Protein AF-F0IHS0-F1 (afdb_monomer_lite)

Secondary structure (DSSP, 8-state):
--------------HHHHHHHHHHHHHHHHHHHHHHHHHHHHHHHHTTS---HHHHHHHHHHHHHHH-----GGGGPPPHHHHHHHHHHHHHHHHHTHHHHHHTT--HHHHHHHHHHHHHH-SSTTHHHHHHHHHHHHHHHHHHHTTSS-HHHHHHHHHHHHHSTTS-TTHHHHHHHHHHHHHHHHHHHHHHHHHHHHHHHTTT-------------

pLDDT: mean 86.33, std 16.06, range [31.08, 98.06]

Radius of gyration: 21.54 Å; chains: 1; bounding box: 51×58×62 Å

Foldseek 3Di:
DDDPPPDQPQDPDDPVLVVVLLLLVVLLLLLLLLVLLLLLVVLVVLLVDDQDLVVLQVVQVVCCVPPVDPDHSVVSRDDNVVSVVSNVVSVVVLVVCCVVCVVSVHHSVLSVLLSVCCNPVVLQVLCVQCSVLLSQLSVLVSCCSRRVDPPVVSVVSNVVSCPDPSQDVCNVVSSVSSSVSSVVSSVVSVVVVVVVVCCVVQVPPDDDDDDDDPDDD

Structure (mmCIF, N/CA/C/O backbone):
data_AF-F0IHS0-F1
#
_entry.id   AF-F0IHS0-F1
#
loop_
_atom_site.group_PDB
_atom_site.id
_atom_site.type_symbol
_atom_site.label_atom_id
_atom_site.label_alt_id
_atom_site.label_comp_id
_atom_site.label_asym_id
_atom_site.label_entity_id
_atom_site.label_seq_id
_atom_site.pdbx_PDB_ins_code
_atom_site.Cartn_x
_atom_site.Cartn_y
_atom_site.Cartn_z
_atom_site.occupancy
_atom_site.B_iso_or_equiv
_atom_site.auth_seq_id
_atom_site.auth_comp_id
_atom_site.auth_asym_id
_atom_site.auth_atom_id
_atom_site.pdbx_PDB_model_num
ATOM 1 N N . MET A 1 1 ? -30.248 -11.563 -14.607 1.00 36.50 1 MET A N 1
ATOM 2 C CA . MET A 1 1 ? -29.329 -12.030 -13.550 1.00 36.50 1 MET A CA 1
ATOM 3 C C . MET A 1 1 ? -29.362 -11.007 -12.434 1.00 36.50 1 MET A C 1
ATOM 5 O O . MET A 1 1 ? -28.905 -9.891 -12.626 1.00 36.50 1 MET A O 1
ATOM 9 N N . THR A 1 2 ? -30.023 -11.339 -11.332 1.00 31.08 2 THR A N 1
ATOM 10 C CA . THR A 1 2 ? -30.111 -10.504 -10.132 1.00 31.08 2 THR A CA 1
ATOM 11 C C . THR A 1 2 ? -28.750 -10.493 -9.447 1.00 31.08 2 THR A C 1
ATOM 13 O O . THR A 1 2 ? -28.279 -11.525 -8.980 1.00 31.08 2 THR A O 1
ATOM 16 N N . THR A 1 3 ? -28.085 -9.341 -9.436 1.00 35.88 3 THR A N 1
ATOM 17 C CA . THR A 1 3 ? -26.920 -9.106 -8.584 1.00 35.88 3 THR A CA 1
ATOM 18 C C . THR A 1 3 ? -27.404 -9.084 -7.142 1.00 35.88 3 THR A C 1
ATOM 20 O O . THR A 1 3 ? -27.960 -8.077 -6.698 1.00 35.88 3 THR A O 1
ATOM 23 N N . ASP A 1 4 ? -27.225 -10.196 -6.432 1.00 33.97 4 ASP A N 1
ATOM 24 C CA . ASP A 1 4 ? -27.339 -10.226 -4.979 1.00 33.97 4 ASP A CA 1
ATOM 25 C C . ASP A 1 4 ? -26.337 -9.221 -4.415 1.00 33.97 4 ASP A C 1
ATOM 27 O O . ASP A 1 4 ? -25.127 -9.452 -4.350 1.00 33.97 4 ASP A O 1
ATOM 31 N N . VAL A 1 5 ? -26.849 -8.051 -4.040 1.00 41.12 5 VAL A N 1
ATOM 32 C CA . VAL A 1 5 ? -26.125 -7.103 -3.209 1.00 41.12 5 VAL A CA 1
ATOM 33 C C . VAL A 1 5 ? -25.893 -7.832 -1.891 1.00 41.12 5 VAL A C 1
ATOM 35 O O . VAL A 1 5 ? -26.815 -7.995 -1.095 1.00 41.12 5 VAL A O 1
ATOM 38 N N . LEU A 1 6 ? -24.670 -8.327 -1.683 1.00 38.47 6 LEU A N 1
ATOM 39 C CA . LEU A 1 6 ? -24.203 -8.882 -0.414 1.00 38.47 6 LEU A CA 1
ATOM 40 C C . LEU A 1 6 ? -24.286 -7.783 0.651 1.00 38.47 6 LEU A C 1
ATOM 42 O O . LEU A 1 6 ? -23.319 -7.079 0.934 1.00 38.47 6 LEU A O 1
ATOM 46 N N . THR A 1 7 ? -25.473 -7.602 1.224 1.00 39.97 7 THR A N 1
ATOM 47 C CA . THR A 1 7 ? -25.689 -6.709 2.356 1.00 39.97 7 THR A CA 1
ATOM 48 C C . THR A 1 7 ? -24.885 -7.261 3.532 1.00 39.97 7 THR A C 1
ATOM 50 O O . THR A 1 7 ? -25.156 -8.385 3.971 1.00 39.97 7 THR A O 1
ATOM 53 N N . PRO A 1 8 ? -23.884 -6.527 4.051 1.00 46.16 8 PRO A N 1
ATOM 54 C CA . PRO A 1 8 ? -23.057 -7.022 5.138 1.00 46.16 8 PRO A CA 1
ATOM 55 C C . PRO A 1 8 ? -23.941 -7.324 6.352 1.00 46.16 8 PRO A C 1
ATOM 57 O O . PRO A 1 8 ? -24.619 -6.441 6.882 1.00 46.16 8 PRO A O 1
ATOM 60 N N . LYS A 1 9 ? -23.931 -8.581 6.816 1.00 48.91 9 LYS A N 1
ATOM 61 C CA . LYS A 1 9 ? -24.558 -8.980 8.085 1.00 48.91 9 LYS A CA 1
ATOM 62 C C . LYS A 1 9 ? -23.712 -8.426 9.227 1.00 48.91 9 LYS A C 1
ATOM 64 O O . LYS A 1 9 ? -22.903 -9.136 9.827 1.00 48.91 9 LYS A O 1
ATOM 69 N N . ILE A 1 10 ? -23.882 -7.142 9.528 1.00 51.81 10 ILE A N 1
ATOM 70 C CA . ILE A 1 10 ? -23.273 -6.515 10.698 1.00 51.81 10 ILE A CA 1
ATOM 71 C C . ILE A 1 10 ? -23.953 -7.131 11.929 1.00 51.81 10 ILE A C 1
ATOM 73 O O . ILE A 1 10 ? -24.969 -6.636 12.408 1.00 51.81 10 ILE A O 1
ATOM 77 N N . LYS A 1 11 ? -23.407 -8.246 12.443 1.00 56.03 11 LYS A N 1
ATOM 78 C CA . LYS A 1 11 ? -23.705 -8.729 13.803 1.00 56.03 11 LYS A CA 1
ATOM 79 C C . LYS A 1 11 ? -23.610 -7.534 14.751 1.00 56.03 11 LYS A C 1
ATOM 81 O O . LYS A 1 11 ? -22.730 -6.699 14.555 1.00 56.03 11 LYS A O 1
ATOM 86 N N . SER A 1 12 ? -24.468 -7.450 15.768 1.00 60.66 12 SER A N 1
ATOM 87 C CA . SER A 1 12 ? -24.442 -6.366 16.760 1.00 60.66 12 SER A CA 1
ATOM 88 C C . SER A 1 12 ? -23.049 -6.258 17.394 1.00 60.66 12 SER A C 1
ATOM 90 O O . SER A 1 12 ? -22.701 -7.001 18.315 1.00 60.66 12 SER A O 1
ATOM 92 N N . LYS A 1 13 ? -22.206 -5.376 16.855 1.00 68.06 13 LYS A N 1
ATOM 93 C CA . LYS A 1 13 ? -20.837 -5.202 17.326 1.00 68.06 13 LYS A CA 1
ATOM 94 C C . LYS A 1 13 ? -20.862 -4.330 18.564 1.00 68.06 13 LYS A C 1
ATOM 96 O O . LYS A 1 13 ? -21.468 -3.261 18.570 1.00 68.06 13 LYS A O 1
ATOM 101 N N . ASN A 1 14 ? -20.138 -4.742 19.596 1.00 79.75 14 ASN A N 1
ATOM 102 C CA . ASN A 1 14 ? -19.910 -3.857 20.730 1.00 79.75 14 ASN A CA 1
ATOM 103 C C . ASN A 1 14 ? -18.958 -2.704 20.340 1.00 79.75 14 ASN A C 1
ATOM 105 O O . ASN A 1 14 ? -18.222 -2.768 19.351 1.00 79.75 14 ASN A O 1
ATOM 109 N N . ASN A 1 15 ? -18.933 -1.641 21.147 1.00 80.50 15 ASN A N 1
ATOM 110 C CA . ASN A 1 15 ? -18.129 -0.443 20.873 1.00 80.50 15 ASN A CA 1
ATOM 111 C C . ASN A 1 15 ? -16.623 -0.761 20.699 1.00 80.50 15 ASN A C 1
ATOM 113 O O . ASN A 1 15 ? -15.938 -0.174 19.862 1.00 80.50 15 ASN A O 1
ATOM 117 N N . LYS A 1 16 ? -16.095 -1.751 21.435 1.00 82.69 16 LYS A N 1
ATOM 118 C CA . LYS A 1 16 ? -14.692 -2.188 21.321 1.00 82.69 16 LYS A CA 1
ATOM 119 C C . LYS A 1 16 ? -14.396 -2.815 19.953 1.00 82.69 16 LYS A C 1
ATOM 121 O O . LYS A 1 16 ? -13.362 -2.516 19.358 1.00 82.69 16 LYS A O 1
ATOM 126 N N . GLN A 1 17 ? -15.298 -3.653 19.447 1.00 81.00 17 GLN A N 1
ATOM 127 C CA . GLN A 1 17 ? -15.196 -4.267 18.122 1.00 81.00 17 GLN A CA 1
ATOM 128 C C . GLN A 1 17 ? -15.298 -3.218 17.014 1.00 81.00 17 GLN A C 1
ATOM 130 O O . GLN A 1 17 ? -14.486 -3.241 16.095 1.00 81.00 17 GLN A O 1
ATOM 135 N N . LEU A 1 18 ? -16.214 -2.254 17.135 1.00 83.38 18 LEU A N 1
ATOM 136 C CA . LEU A 1 18 ? -16.330 -1.149 16.178 1.00 83.38 18 LEU A CA 1
ATOM 137 C C . LEU A 1 18 ? -15.040 -0.327 16.101 1.00 83.38 18 LEU A C 1
ATOM 139 O O . LEU A 1 18 ? -14.500 -0.135 15.014 1.00 83.38 18 LEU A O 1
ATOM 143 N N . LYS A 1 19 ? -14.485 0.088 17.249 1.00 86.19 19 LYS A N 1
ATOM 144 C CA . LYS A 1 19 ? -13.204 0.817 17.302 1.00 86.19 19 LYS A CA 1
ATOM 145 C C . LYS A 1 19 ? -12.069 0.040 16.637 1.00 86.19 19 LYS A C 1
ATOM 147 O O . LYS A 1 19 ? -11.273 0.623 15.903 1.00 86.19 19 LYS A O 1
ATOM 152 N N . ARG A 1 20 ? -11.999 -1.273 16.874 1.00 86.62 20 ARG A N 1
ATOM 153 C CA . ARG A 1 20 ? -11.012 -2.150 16.236 1.00 86.62 20 ARG A CA 1
ATOM 154 C C . ARG A 1 20 ? -11.197 -2.195 14.717 1.00 86.62 20 ARG A C 1
ATOM 156 O O . ARG A 1 20 ? -10.213 -2.004 14.007 1.00 86.62 20 ARG A O 1
ATOM 163 N N . SER A 1 21 ? -12.419 -2.403 14.228 1.00 87.94 21 SER A N 1
ATOM 164 C CA . SER A 1 21 ? -12.690 -2.462 12.788 1.00 87.94 21 SER A CA 1
ATOM 165 C C . SER A 1 21 ? -12.376 -1.131 12.097 1.00 87.94 21 SER A C 1
ATOM 167 O O . SER A 1 21 ? -11.741 -1.136 11.049 1.00 87.94 21 SER A O 1
ATOM 169 N N . PHE A 1 22 ? -12.707 0.012 12.710 1.00 89.31 22 PHE A N 1
ATOM 170 C CA . PHE A 1 22 ? -12.332 1.327 12.173 1.00 89.31 22 PHE A CA 1
ATOM 171 C C . PHE A 1 22 ? -10.817 1.529 12.106 1.00 89.31 22 PHE A C 1
ATOM 173 O O . PHE A 1 22 ? -10.310 2.060 11.118 1.00 89.31 22 PHE A O 1
ATOM 180 N N . ARG A 1 23 ? -10.078 1.088 13.132 1.00 91.75 23 ARG A N 1
ATOM 181 C CA . ARG A 1 23 ? -8.611 1.140 13.124 1.00 91.75 23 ARG A CA 1
ATOM 182 C C . ARG A 1 23 ? -8.029 0.288 11.994 1.00 91.75 23 ARG A C 1
ATOM 184 O O . ARG A 1 23 ? -7.177 0.772 11.257 1.00 91.75 23 ARG A O 1
ATOM 191 N N . ILE A 1 24 ? -8.518 -0.943 11.831 1.00 92.62 24 ILE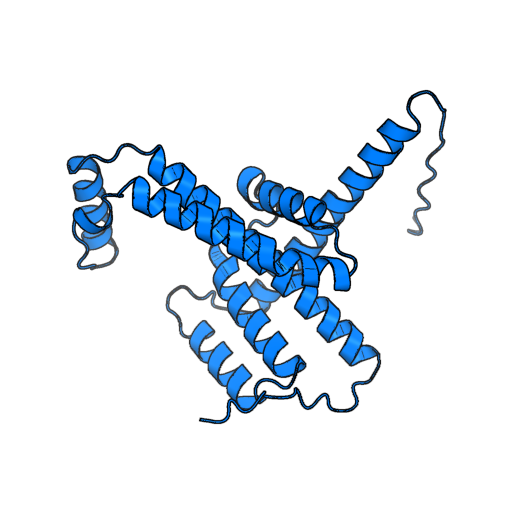 A N 1
ATOM 192 C CA . ILE A 1 24 ? -8.094 -1.854 10.756 1.00 92.62 24 ILE A CA 1
ATOM 193 C C . ILE A 1 24 ? -8.396 -1.252 9.383 1.00 92.62 24 ILE A C 1
ATOM 195 O O . ILE A 1 24 ? -7.509 -1.213 8.539 1.00 92.62 24 ILE A O 1
ATOM 199 N N . MET A 1 25 ? -9.605 -0.727 9.179 1.00 93.12 25 MET A N 1
ATOM 200 C CA . MET A 1 25 ? -10.008 -0.091 7.923 1.00 93.12 25 MET A CA 1
ATOM 201 C C . MET A 1 25 ? -9.123 1.114 7.591 1.00 93.12 25 MET A C 1
ATOM 203 O O . MET A 1 25 ? -8.661 1.262 6.463 1.00 93.12 25 MET A O 1
ATOM 207 N N . ARG A 1 26 ? -8.823 1.957 8.584 1.00 94.25 26 ARG A N 1
ATOM 208 C CA . ARG A 1 26 ? -7.905 3.086 8.416 1.00 94.25 26 ARG A CA 1
ATOM 209 C C . ARG A 1 26 ? -6.497 2.627 8.039 1.00 94.25 26 ARG A C 1
ATOM 211 O O . ARG A 1 26 ? -5.916 3.192 7.118 1.00 94.25 26 ARG A O 1
ATOM 218 N N . ALA A 1 27 ? -5.954 1.622 8.724 1.00 95.00 27 ALA A N 1
ATOM 219 C CA . ALA A 1 27 ? -4.635 1.077 8.409 1.00 95.00 27 ALA A CA 1
ATOM 220 C C . ALA A 1 27 ? -4.599 0.471 6.997 1.00 95.00 27 ALA A C 1
ATOM 222 O O . ALA A 1 27 ? -3.680 0.765 6.236 1.00 95.00 27 ALA A O 1
ATOM 223 N N . TYR A 1 28 ? -5.625 -0.302 6.630 1.00 96.12 28 TYR A N 1
ATOM 224 C CA . TYR A 1 28 ? -5.789 -0.861 5.289 1.00 96.12 28 TYR A CA 1
ATOM 225 C C . TYR A 1 28 ? -5.760 0.231 4.220 1.00 96.12 28 TYR A C 1
ATOM 227 O O . TYR A 1 28 ? -4.960 0.148 3.294 1.00 96.12 28 TYR A O 1
ATOM 235 N N . LEU A 1 29 ? -6.573 1.281 4.373 1.00 96.44 29 LEU A N 1
ATOM 236 C CA . LEU A 1 29 ? -6.643 2.373 3.401 1.00 96.44 29 LEU A CA 1
ATOM 237 C C . LEU A 1 29 ? -5.314 3.117 3.270 1.00 96.44 29 LEU A C 1
ATOM 239 O O . LEU A 1 29 ? -4.900 3.417 2.157 1.00 96.44 29 LEU A O 1
ATOM 243 N N . LEU A 1 30 ? -4.620 3.392 4.377 1.00 97.44 30 LEU A N 1
ATOM 244 C CA . LEU A 1 30 ? -3.309 4.046 4.328 1.00 97.44 30 LEU A CA 1
ATOM 245 C C . LEU A 1 30 ? -2.268 3.179 3.608 1.00 97.44 30 LEU A C 1
ATOM 247 O O . LEU A 1 30 ? -1.528 3.690 2.771 1.00 97.44 30 LEU A O 1
ATOM 251 N N . ILE A 1 31 ? -2.242 1.875 3.890 1.00 97.19 31 ILE A N 1
ATOM 252 C CA . ILE A 1 31 ? -1.343 0.917 3.233 1.00 97.19 31 ILE A CA 1
ATOM 253 C C . ILE A 1 31 ? -1.679 0.794 1.742 1.00 97.19 31 ILE A C 1
ATOM 255 O O . ILE A 1 31 ? -0.781 0.873 0.910 1.00 97.19 31 ILE A O 1
ATOM 259 N N . LYS A 1 32 ? -2.963 0.654 1.394 1.00 97.19 32 LYS A N 1
ATOM 260 C CA . LYS A 1 32 ? -3.440 0.579 0.008 1.00 97.19 32 LYS A CA 1
ATOM 261 C C . LYS A 1 32 ? -3.082 1.845 -0.767 1.00 97.19 32 LYS A C 1
ATOM 263 O O . LYS A 1 32 ? -2.538 1.742 -1.859 1.00 97.19 32 LYS A O 1
ATOM 268 N N . MET A 1 33 ? -3.306 3.025 -0.191 1.00 97.81 33 MET A N 1
ATOM 269 C CA . MET A 1 33 ? -2.949 4.301 -0.820 1.00 97.81 33 MET A CA 1
ATOM 270 C C . MET A 1 33 ? -1.439 4.447 -1.015 1.00 97.81 33 MET A C 1
ATOM 272 O O . MET A 1 33 ? -1.015 4.871 -2.087 1.00 97.81 33 MET A O 1
ATOM 276 N N . ALA A 1 34 ? -0.625 4.056 -0.029 1.00 97.62 34 ALA A N 1
ATOM 277 C CA . ALA A 1 34 ? 0.829 4.055 -0.176 1.00 97.62 34 ALA A CA 1
ATOM 278 C C . ALA A 1 34 ? 1.285 3.080 -1.273 1.00 97.62 34 ALA A C 1
ATOM 280 O O . ALA A 1 34 ? 2.132 3.431 -2.084 1.00 97.62 34 ALA A O 1
ATOM 281 N N . HIS A 1 35 ? 0.669 1.899 -1.368 1.00 96.94 35 HIS A N 1
ATOM 282 C CA . HIS A 1 35 ? 0.993 0.909 -2.394 1.00 96.94 35 HIS A CA 1
ATOM 283 C C . HIS A 1 35 ? 0.649 1.412 -3.802 1.00 96.94 35 HIS A C 1
ATOM 285 O O . HIS A 1 35 ? 1.490 1.344 -4.696 1.00 96.94 35 HIS A O 1
ATOM 291 N N . LEU A 1 36 ? -0.553 1.970 -3.990 1.00 97.38 36 LEU A N 1
ATOM 292 C CA . LEU A 1 36 ? -0.963 2.578 -5.261 1.00 97.38 36 LEU A CA 1
ATOM 293 C C . LEU A 1 36 ? -0.042 3.735 -5.657 1.00 97.38 36 LEU A C 1
ATOM 295 O O . LEU A 1 36 ? 0.334 3.861 -6.821 1.00 97.38 36 LEU A O 1
ATOM 299 N N . TYR A 1 37 ? 0.355 4.558 -4.68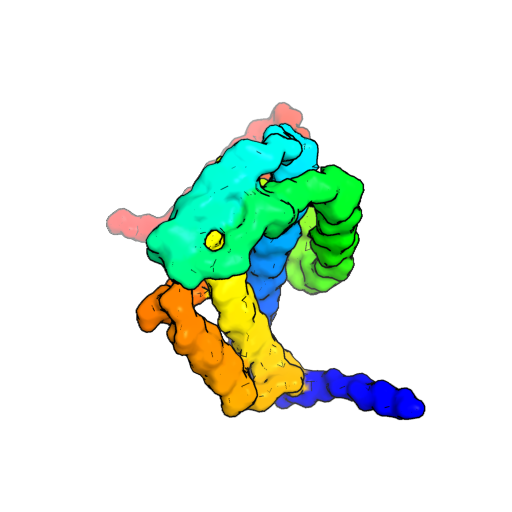6 1.00 97.69 37 TYR A N 1
ATOM 300 C CA . TYR A 1 37 ? 1.281 5.659 -4.917 1.00 97.69 37 TYR A CA 1
ATOM 301 C C . TYR A 1 37 ? 2.661 5.162 -5.360 1.00 97.69 37 TYR A C 1
ATOM 303 O O . TYR A 1 37 ? 3.180 5.664 -6.354 1.00 97.69 37 TYR A O 1
ATOM 311 N N . SER A 1 38 ? 3.229 4.160 -4.682 1.00 96.12 38 SER A N 1
ATOM 312 C CA . SER A 1 38 ? 4.513 3.559 -5.066 1.00 96.12 38 SER A CA 1
ATOM 313 C C . SER A 1 38 ? 4.451 2.924 -6.454 1.00 96.12 38 SER A C 1
ATOM 315 O O . SER A 1 38 ? 5.344 3.143 -7.267 1.00 96.12 38 SER A O 1
ATOM 317 N N . LEU A 1 39 ? 3.363 2.217 -6.788 1.00 95.94 39 LEU A N 1
ATOM 318 C CA . LEU A 1 39 ? 3.162 1.698 -8.145 1.00 95.94 39 LEU A CA 1
ATOM 319 C C . LEU A 1 39 ? 3.104 2.829 -9.173 1.00 95.94 39 LEU A C 1
ATOM 321 O O . LEU A 1 39 ? 3.720 2.731 -10.232 1.00 95.94 39 LEU A O 1
ATOM 325 N N . ARG A 1 40 ? 2.421 3.934 -8.868 1.00 97.25 40 ARG A N 1
ATOM 326 C CA . ARG A 1 40 ? 2.369 5.089 -9.769 1.00 97.25 40 ARG A CA 1
ATOM 327 C C . ARG A 1 40 ? 3.759 5.697 -9.971 1.00 97.25 40 ARG A C 1
ATOM 329 O O . ARG A 1 40 ? 4.120 6.012 -11.100 1.00 97.25 40 ARG A O 1
ATOM 336 N N . CYS A 1 41 ? 4.548 5.837 -8.906 1.00 96.12 41 CYS A N 1
ATOM 337 C CA . CYS A 1 41 ? 5.926 6.332 -8.969 1.00 96.12 41 CYS A CA 1
ATOM 338 C C . CYS A 1 41 ? 6.850 5.400 -9.763 1.00 96.12 41 CYS A C 1
ATOM 340 O O . CYS A 1 41 ? 7.683 5.887 -10.532 1.00 96.12 41 CYS A O 1
ATOM 342 N N . LEU A 1 42 ? 6.668 4.083 -9.635 1.00 93.88 42 LEU A N 1
ATOM 343 C CA . LEU A 1 42 ? 7.380 3.087 -10.430 1.00 93.88 42 LEU A CA 1
ATOM 344 C C . LEU A 1 42 ? 7.080 3.271 -11.920 1.00 93.88 42 LEU A C 1
ATOM 346 O O . LEU A 1 42 ? 8.005 3.505 -12.693 1.00 93.88 42 LEU A O 1
ATOM 350 N N . ASN A 1 43 ? 5.803 3.258 -12.314 1.00 94.62 43 ASN A N 1
ATOM 351 C CA . ASN A 1 43 ? 5.398 3.447 -13.714 1.00 94.62 43 ASN A CA 1
ATOM 352 C C . ASN A 1 43 ? 5.899 4.800 -14.254 1.00 94.62 43 ASN A C 1
ATOM 354 O O . ASN A 1 43 ? 6.446 4.878 -15.353 1.00 94.62 43 ASN A O 1
ATOM 358 N N . GLN A 1 44 ? 5.823 5.861 -13.443 1.00 94.69 44 GLN A N 1
ATOM 359 C CA . GLN A 1 44 ? 6.359 7.169 -13.814 1.00 94.69 44 GLN A CA 1
ATOM 360 C C . GLN A 1 44 ? 7.877 7.144 -14.054 1.00 94.69 44 GLN A C 1
ATOM 362 O O . GLN A 1 44 ? 8.380 7.850 -14.933 1.00 94.69 44 GLN A O 1
ATOM 367 N N . SER A 1 45 ? 8.612 6.364 -13.263 1.00 91.88 45 SER A N 1
ATOM 368 C CA . SER A 1 45 ? 10.059 6.200 -13.406 1.00 91.88 45 SER A CA 1
ATOM 369 C C . SER A 1 45 ? 10.407 5.365 -14.636 1.00 91.88 45 SER A C 1
ATOM 371 O O . SER A 1 45 ? 11.324 5.735 -15.365 1.00 91.88 45 SER A O 1
ATOM 373 N N . LEU A 1 46 ? 9.632 4.316 -14.931 1.00 90.38 46 LEU A N 1
ATOM 374 C CA . LEU A 1 46 ? 9.811 3.478 -16.122 1.00 90.38 46 LEU A CA 1
ATOM 375 C C . LEU A 1 46 ? 9.655 4.280 -17.422 1.00 90.38 46 LEU A C 1
ATOM 377 O O . LEU A 1 46 ? 10.444 4.100 -18.342 1.00 90.38 46 LEU A O 1
ATOM 381 N N . MET A 1 47 ? 8.741 5.257 -17.481 1.00 89.44 47 MET A N 1
ATOM 382 C CA . MET A 1 47 ? 8.628 6.158 -18.646 1.00 89.44 47 MET A CA 1
ATOM 383 C C . MET A 1 47 ? 9.895 6.988 -18.914 1.00 89.44 47 MET A C 1
ATOM 385 O O . MET A 1 47 ? 10.129 7.423 -20.045 1.00 89.44 47 MET A O 1
ATOM 389 N N . LYS A 1 48 ? 10.675 7.269 -17.863 1.00 87.06 48 LYS A N 1
ATOM 390 C CA . LYS A 1 48 ? 11.913 8.061 -17.924 1.00 87.06 48 LYS A CA 1
ATOM 391 C C . LYS A 1 48 ? 13.159 7.192 -18.072 1.00 87.06 48 LYS A C 1
ATOM 393 O O . LYS A 1 48 ? 14.219 7.724 -18.393 1.00 87.06 48 LYS A O 1
ATOM 398 N N . ALA A 1 49 ? 13.045 5.895 -17.797 1.00 82.81 49 ALA A N 1
ATOM 399 C CA . ALA A 1 49 ? 14.152 4.964 -17.868 1.00 82.81 49 ALA A CA 1
ATOM 400 C C . ALA A 1 49 ? 14.610 4.772 -19.318 1.00 82.81 49 ALA A C 1
ATOM 402 O O . ALA A 1 49 ? 13.851 4.943 -20.278 1.00 82.81 49 ALA A O 1
ATOM 403 N N . LYS A 1 50 ? 15.885 4.419 -19.472 1.00 78.50 50 LYS A N 1
ATOM 404 C CA . LYS A 1 50 ? 16.430 4.040 -20.768 1.00 78.50 50 LYS A CA 1
ATOM 405 C C . LYS A 1 50 ? 15.829 2.688 -21.155 1.00 78.50 50 LYS A C 1
ATOM 407 O O . LYS A 1 50 ? 15.943 1.728 -20.404 1.00 78.50 50 LYS A O 1
ATOM 412 N N . ASN A 1 51 ? 15.164 2.649 -22.303 1.00 80.19 51 ASN A N 1
ATOM 413 C CA . ASN A 1 51 ? 14.433 1.483 -22.787 1.00 80.19 51 ASN A CA 1
ATOM 414 C C . ASN A 1 51 ? 15.198 0.838 -23.949 1.00 80.19 51 ASN A C 1
ATOM 416 O O . ASN A 1 51 ? 14.763 0.909 -25.096 1.00 80.19 51 ASN A O 1
ATOM 420 N N . ASP A 1 52 ? 16.400 0.330 -23.671 1.00 87.25 52 ASP A N 1
ATOM 421 C CA . ASP A 1 52 ? 17.233 -0.336 -24.674 1.00 87.25 52 ASP A CA 1
ATOM 422 C C . ASP A 1 52 ? 17.270 -1.851 -24.471 1.00 87.25 52 ASP A C 1
ATOM 424 O O . ASP A 1 52 ? 17.305 -2.348 -23.344 1.00 87.25 52 ASP A O 1
ATOM 428 N N . TYR A 1 53 ? 17.269 -2.575 -25.592 1.00 89.88 53 TYR A N 1
ATOM 429 C CA . TYR A 1 53 ? 17.216 -4.036 -25.615 1.00 89.88 53 TYR A CA 1
ATOM 430 C C . TYR A 1 53 ? 18.392 -4.673 -24.870 1.00 89.88 53 TYR A C 1
ATOM 432 O O . TYR A 1 53 ? 18.204 -5.633 -24.138 1.00 89.88 53 TYR A O 1
ATOM 440 N N . HIS A 1 54 ? 19.594 -4.111 -25.003 1.00 91.06 54 HIS A N 1
ATOM 441 C CA . HIS A 1 54 ? 20.793 -4.632 -24.349 1.00 91.06 54 HIS A CA 1
ATOM 442 C C . HIS A 1 54 ? 20.673 -4.608 -22.815 1.00 91.06 54 HIS A C 1
ATOM 444 O O . HIS A 1 54 ? 21.039 -5.559 -22.130 1.00 91.06 54 HIS A O 1
ATOM 450 N N . THR A 1 55 ? 20.128 -3.532 -22.245 1.00 89.00 55 THR A N 1
ATOM 451 C CA . THR A 1 55 ? 19.862 -3.459 -20.801 1.00 89.00 55 THR A CA 1
ATOM 452 C C . THR A 1 55 ? 18.802 -4.476 -20.382 1.00 89.00 55 THR A C 1
ATOM 454 O O . THR A 1 55 ? 18.972 -5.147 -19.365 1.00 89.00 55 THR A O 1
ATOM 457 N N . ALA A 1 56 ? 17.741 -4.629 -21.176 1.00 90.88 56 ALA A N 1
ATOM 458 C CA . ALA A 1 56 ? 16.691 -5.611 -20.929 1.00 90.88 56 ALA A CA 1
ATOM 459 C C . ALA A 1 56 ? 17.210 -7.061 -20.985 1.00 90.88 56 ALA A C 1
ATOM 461 O O . ALA A 1 56 ? 16.862 -7.879 -20.137 1.00 90.88 56 ALA A O 1
ATOM 462 N N . GLU A 1 57 ? 18.098 -7.359 -21.932 1.00 92.44 57 GLU A N 1
ATOM 463 C CA . GLU A 1 57 ? 18.771 -8.650 -22.071 1.00 92.44 57 GLU A CA 1
ATOM 464 C C . GLU A 1 57 ? 19.653 -8.966 -20.865 1.00 92.44 57 GLU A C 1
ATOM 466 O O . GLU A 1 57 ? 19.531 -10.042 -20.285 1.00 92.44 57 GLU A O 1
ATOM 471 N N . ASN A 1 58 ? 20.459 -8.007 -20.405 1.00 91.12 58 ASN A N 1
ATOM 472 C CA . ASN A 1 58 ? 21.275 -8.195 -19.205 1.00 91.12 58 ASN A CA 1
ATOM 473 C C . ASN A 1 58 ? 20.428 -8.470 -17.954 1.00 91.12 58 ASN A C 1
ATOM 475 O O . ASN A 1 58 ? 20.791 -9.318 -17.140 1.00 91.12 58 ASN A O 1
ATOM 479 N N . ILE A 1 59 ? 19.294 -7.779 -17.796 1.00 89.25 59 ILE A N 1
ATOM 480 C CA . ILE A 1 59 ? 18.371 -8.013 -16.676 1.00 89.25 59 ILE A CA 1
ATOM 481 C C . ILE A 1 59 ? 17.740 -9.404 -16.780 1.00 89.25 59 ILE A C 1
ATOM 483 O O . ILE A 1 59 ? 17.696 -10.124 -15.782 1.00 89.25 59 ILE A O 1
ATOM 487 N N . SER A 1 60 ? 17.281 -9.787 -17.972 1.00 92.12 60 SER A N 1
ATOM 488 C CA . SER A 1 60 ? 16.676 -11.095 -18.216 1.00 92.12 60 SER A CA 1
ATOM 489 C C . SER A 1 60 ? 17.658 -12.232 -17.929 1.00 92.12 60 SER A C 1
ATOM 491 O O . SER A 1 60 ? 17.327 -13.144 -17.172 1.00 92.12 60 SER A O 1
ATOM 493 N N . ASN A 1 61 ? 18.893 -12.128 -18.430 1.00 92.81 61 ASN A N 1
ATOM 494 C CA . ASN A 1 61 ? 19.959 -13.093 -18.161 1.00 92.81 61 ASN A CA 1
ATOM 495 C C . ASN A 1 61 ? 20.249 -13.190 -16.661 1.00 92.81 61 ASN A C 1
ATOM 497 O O . ASN A 1 61 ? 20.224 -14.284 -16.108 1.00 92.81 61 ASN A O 1
ATOM 501 N N . MET A 1 62 ? 20.415 -12.053 -15.976 1.00 92.56 62 MET A N 1
ATOM 502 C CA . MET A 1 62 ? 20.654 -12.030 -14.531 1.00 92.56 62 MET A CA 1
ATOM 503 C C . MET A 1 62 ? 19.517 -12.702 -13.746 1.00 92.56 62 MET A C 1
ATOM 505 O O . MET A 1 62 ? 19.773 -13.474 -12.824 1.00 92.56 62 MET A O 1
ATOM 509 N N . ILE A 1 63 ? 18.254 -12.422 -14.083 1.00 91.00 63 ILE A N 1
ATOM 510 C CA . ILE A 1 63 ? 17.106 -13.031 -13.397 1.00 91.00 63 ILE A CA 1
ATOM 511 C C . ILE A 1 63 ? 17.049 -14.535 -13.663 1.00 91.00 63 ILE A C 1
ATOM 513 O O . ILE A 1 63 ? 16.830 -15.311 -12.732 1.00 91.00 63 ILE A O 1
ATOM 517 N N . ASN A 1 64 ? 17.266 -14.952 -14.909 1.00 91.56 64 ASN A N 1
ATOM 518 C CA . ASN A 1 64 ? 17.244 -16.360 -15.284 1.00 91.56 64 ASN A CA 1
ATOM 519 C C . ASN A 1 64 ? 18.388 -17.137 -14.607 1.00 91.56 64 ASN A C 1
ATOM 521 O O . ASN A 1 64 ? 18.152 -18.229 -14.098 1.00 91.56 64 ASN A O 1
ATOM 525 N N . GLU A 1 65 ? 19.587 -16.557 -14.511 1.00 92.81 65 GLU A N 1
ATOM 526 C CA . GLU A 1 65 ? 20.739 -17.152 -13.821 1.00 92.81 65 GLU A CA 1
ATOM 527 C C . GLU A 1 65 ? 20.533 -17.265 -12.304 1.00 92.81 65 GLU A C 1
ATOM 529 O O . GLU A 1 65 ? 20.818 -18.307 -11.717 1.00 92.81 65 GLU A O 1
ATOM 534 N N . VAL A 1 66 ? 20.039 -16.205 -11.654 1.00 89.31 66 VAL A N 1
ATOM 535 C CA . VAL A 1 66 ? 19.928 -16.152 -10.185 1.00 89.31 66 VAL A CA 1
ATOM 536 C C . VAL A 1 66 ? 18.701 -16.905 -9.671 1.00 89.31 66 VAL A C 1
ATOM 538 O O . VAL A 1 66 ? 18.769 -17.541 -8.620 1.00 89.31 66 VAL A O 1
ATOM 541 N N . PHE A 1 67 ? 17.577 -16.824 -10.384 1.00 86.62 67 PHE A N 1
ATOM 542 C CA . PHE A 1 67 ? 16.286 -17.345 -9.922 1.00 86.62 67 PHE A CA 1
ATOM 543 C C . PHE A 1 67 ? 15.778 -18.542 -10.736 1.00 86.62 67 PHE A C 1
ATOM 545 O O . PHE A 1 67 ? 14.687 -19.033 -10.460 1.00 86.62 67 PHE A O 1
ATOM 552 N N . GLY A 1 68 ? 16.529 -19.017 -11.738 1.00 82.62 68 GLY A N 1
ATOM 553 C CA . GLY A 1 68 ? 16.096 -20.119 -12.608 1.00 82.62 68 GLY A CA 1
ATOM 554 C C . GLY A 1 68 ? 14.871 -19.771 -13.462 1.00 82.62 68 GLY A C 1
ATOM 555 O O . GLY A 1 68 ? 14.077 -20.649 -13.797 1.00 82.62 68 GLY A O 1
ATOM 556 N N . GLY A 1 69 ? 14.674 -18.481 -13.748 1.00 80.56 69 GLY A N 1
ATOM 557 C CA . GLY A 1 69 ? 13.519 -17.968 -14.481 1.00 80.56 69 GLY A CA 1
ATOM 558 C C . GLY A 1 69 ? 13.518 -18.306 -15.978 1.00 80.56 69 GLY A C 1
ATOM 559 O O . GLY A 1 69 ? 14.519 -18.737 -16.546 1.00 80.56 69 GLY A O 1
ATOM 560 N N . GLN A 1 70 ? 12.373 -18.059 -16.621 1.00 86.19 70 GLN A N 1
ATOM 561 C CA . GLN A 1 70 ? 12.192 -18.082 -18.081 1.00 86.19 70 GLN A CA 1
ATOM 562 C C . GLN A 1 70 ? 11.748 -16.704 -18.589 1.00 86.19 70 GLN A C 1
ATOM 564 O O . GLN A 1 70 ? 10.786 -16.578 -19.342 1.00 86.19 70 GLN A O 1
ATOM 569 N N . THR A 1 71 ? 12.398 -15.652 -18.101 1.00 90.69 71 THR A N 1
ATOM 570 C CA . THR A 1 71 ? 12.130 -14.293 -18.576 1.00 90.69 71 THR A CA 1
ATOM 571 C C . THR A 1 71 ? 12.784 -14.067 -19.934 1.00 90.69 71 THR A C 1
ATOM 573 O O . THR A 1 71 ? 13.767 -14.730 -20.276 1.00 90.69 71 THR A O 1
ATOM 576 N N . SER A 1 72 ? 12.251 -13.117 -20.688 1.00 91.81 72 SER A N 1
ATOM 577 C CA . SER A 1 72 ? 12.769 -12.632 -21.961 1.00 91.81 72 SER A CA 1
ATOM 578 C C . SER A 1 72 ? 13.101 -11.138 -21.871 1.00 91.81 72 SER A C 1
ATOM 580 O O . SER A 1 72 ? 12.531 -10.427 -21.040 1.00 91.81 72 SER A O 1
ATOM 582 N N . PRO A 1 73 ? 13.974 -10.604 -22.742 1.00 89.81 73 PRO A N 1
ATOM 583 C CA . PRO A 1 73 ? 14.242 -9.166 -22.792 1.00 89.81 73 PRO A CA 1
ATOM 584 C C . PRO A 1 73 ? 12.964 -8.333 -22.993 1.00 89.81 73 PRO A C 1
ATOM 586 O O . PRO A 1 73 ? 12.824 -7.256 -22.420 1.00 89.81 73 PRO A O 1
ATOM 589 N N . GLN A 1 74 ? 11.996 -8.841 -23.759 1.00 89.19 74 GLN A N 1
ATOM 590 C CA . GLN A 1 74 ? 10.717 -8.175 -24.009 1.00 89.19 74 GLN A CA 1
ATOM 591 C C . GLN A 1 74 ? 9.925 -7.912 -22.723 1.00 89.19 74 GLN A C 1
ATOM 593 O O . GLN A 1 74 ? 9.234 -6.899 -22.658 1.00 89.19 74 GLN A O 1
ATOM 598 N N . ASP A 1 75 ? 10.086 -8.739 -21.685 1.00 86.19 75 ASP A N 1
ATOM 599 C CA . ASP A 1 75 ? 9.419 -8.548 -20.389 1.00 86.19 75 ASP A CA 1
ATOM 600 C C . ASP A 1 75 ? 9.900 -7.289 -19.645 1.00 86.19 75 ASP A C 1
ATOM 602 O O . ASP A 1 75 ? 9.229 -6.800 -18.734 1.00 86.19 75 ASP A O 1
ATOM 606 N N . PHE A 1 76 ? 11.057 -6.743 -20.033 1.00 86.00 76 PHE A N 1
ATOM 607 C CA . PHE A 1 76 ? 11.670 -5.563 -19.417 1.00 86.00 76 PHE A CA 1
ATOM 608 C C . PHE A 1 76 ? 11.655 -4.334 -20.332 1.00 86.00 76 PHE A C 1
ATOM 610 O O . PHE A 1 76 ? 12.010 -3.236 -19.894 1.00 86.00 76 PHE A O 1
ATOM 617 N N . ILE A 1 77 ? 11.216 -4.492 -21.584 1.00 87.94 77 ILE A N 1
ATOM 618 C CA . ILE A 1 77 ? 11.011 -3.378 -22.507 1.00 87.94 77 ILE A CA 1
ATOM 619 C C . ILE A 1 77 ? 9.657 -2.742 -22.205 1.00 87.94 77 ILE A C 1
ATOM 621 O O . ILE A 1 77 ? 8.611 -3.376 -22.284 1.00 87.94 77 ILE A O 1
ATOM 625 N N . CYS A 1 78 ? 9.673 -1.457 -21.865 1.00 84.94 78 CYS A N 1
ATOM 626 C CA . CYS A 1 78 ? 8.479 -0.739 -21.429 1.00 84.94 78 CYS A CA 1
ATOM 627 C C . CYS A 1 78 ? 7.891 0.123 -22.555 1.00 84.94 78 CYS A C 1
ATOM 629 O O . CYS A 1 78 ? 8.576 1.000 -23.083 1.00 84.94 78 CYS A O 1
ATOM 631 N N . ASP A 1 79 ? 6.602 -0.035 -22.870 1.00 89.50 79 ASP A N 1
ATOM 632 C CA . ASP A 1 79 ? 5.882 0.925 -23.714 1.00 89.50 79 ASP A CA 1
ATOM 633 C C . ASP A 1 79 ? 5.480 2.168 -22.903 1.00 89.50 79 ASP A C 1
ATOM 635 O O . ASP A 1 79 ? 4.807 2.074 -21.875 1.00 89.50 79 ASP A O 1
ATOM 639 N N . LYS A 1 80 ? 5.891 3.360 -23.351 1.00 90.94 80 LYS A N 1
ATOM 640 C CA . LYS A 1 80 ? 5.658 4.606 -22.602 1.00 90.94 80 LYS A CA 1
ATOM 641 C C . LYS A 1 80 ? 4.180 4.972 -22.476 1.00 90.94 80 LYS A C 1
ATOM 643 O O . LYS A 1 80 ? 3.810 5.545 -21.452 1.00 90.94 80 LYS A O 1
ATOM 648 N N . ASN A 1 81 ? 3.363 4.669 -23.482 1.00 92.50 81 ASN A N 1
ATOM 649 C CA . ASN A 1 81 ? 1.933 4.961 -23.446 1.00 92.50 81 ASN A CA 1
ATOM 650 C C . ASN A 1 81 ? 1.242 4.021 -22.458 1.00 92.50 81 ASN A C 1
ATOM 652 O O . ASN A 1 81 ? 0.489 4.485 -21.610 1.00 92.50 81 ASN A O 1
ATOM 656 N N . GLU A 1 82 ? 1.605 2.738 -22.460 1.00 93.00 82 GLU A N 1
ATOM 657 C CA . GLU A 1 82 ? 1.090 1.773 -21.488 1.00 93.00 82 GLU A CA 1
ATOM 658 C C . GLU A 1 82 ? 1.431 2.182 -20.043 1.00 93.00 82 GLU A C 1
ATOM 660 O O . GLU A 1 82 ? 0.579 2.138 -19.152 1.00 93.00 82 GLU A O 1
ATOM 665 N N . GLN A 1 83 ? 2.667 2.630 -19.784 1.00 94.44 83 GLN A N 1
ATOM 666 C CA . GLN A 1 83 ? 3.045 3.126 -18.455 1.00 94.44 83 GLN A CA 1
ATOM 667 C C . GLN A 1 83 ? 2.282 4.411 -18.074 1.00 94.44 83 GLN A C 1
ATOM 669 O O . GLN A 1 83 ? 1.945 4.604 -16.899 1.00 94.44 83 GLN A O 1
ATOM 674 N N . ALA A 1 84 ? 1.996 5.291 -19.040 1.00 95.00 84 ALA A N 1
ATOM 675 C CA . ALA A 1 84 ? 1.199 6.496 -18.817 1.00 95.00 84 ALA A CA 1
ATOM 676 C C . ALA A 1 84 ? -0.256 6.151 -18.462 1.00 95.00 84 ALA A C 1
ATOM 678 O O . ALA A 1 84 ? -0.773 6.662 -17.464 1.00 95.00 84 ALA A O 1
ATOM 679 N N . ASP A 1 85 ? -0.873 5.223 -19.193 1.00 97.19 85 ASP A N 1
ATOM 680 C CA . ASP A 1 85 ? -2.224 4.726 -18.923 1.00 97.19 85 ASP A CA 1
ATOM 681 C C . ASP A 1 85 ? -2.303 4.079 -17.535 1.00 97.19 85 ASP A C 1
ATOM 683 O O . ASP A 1 85 ? -3.208 4.373 -16.750 1.00 97.19 85 ASP A O 1
ATOM 687 N N . LYS A 1 86 ? -1.293 3.284 -17.153 1.00 96.69 86 LYS A N 1
ATOM 688 C CA . LYS A 1 86 ? -1.172 2.751 -15.785 1.00 96.69 86 LYS A CA 1
ATOM 689 C C . LYS A 1 86 ? -1.119 3.868 -14.741 1.00 96.69 86 LYS A C 1
ATOM 691 O O . LYS A 1 86 ? -1.795 3.776 -13.717 1.00 96.69 86 LYS A O 1
ATOM 696 N N . CYS A 1 87 ? -0.366 4.944 -14.980 1.00 97.19 87 CYS A N 1
ATOM 697 C CA . CYS A 1 87 ? -0.315 6.084 -14.060 1.00 97.19 87 CYS A CA 1
ATOM 698 C C . CYS A 1 87 ? -1.668 6.800 -13.922 1.00 97.19 87 CYS A C 1
ATOM 700 O O . CYS A 1 87 ? -2.014 7.233 -12.815 1.00 97.19 87 CYS A O 1
ATOM 702 N N . ILE A 1 88 ? -2.420 6.932 -15.020 1.00 97.56 88 ILE A N 1
ATOM 703 C CA . ILE A 1 88 ? -3.767 7.516 -15.033 1.00 97.56 88 ILE A CA 1
ATOM 704 C C . ILE A 1 88 ? -4.711 6.638 -14.210 1.00 97.56 88 ILE A C 1
ATOM 706 O O . ILE A 1 88 ? -5.268 7.121 -13.223 1.00 97.56 88 ILE A O 1
ATOM 710 N N . ASN A 1 89 ? -4.781 5.341 -14.517 1.00 98.06 89 ASN A N 1
ATOM 711 C CA . ASN A 1 89 ? -5.650 4.383 -13.830 1.00 98.06 89 ASN A CA 1
ATOM 712 C C . ASN A 1 89 ? -5.367 4.325 -12.323 1.00 98.06 89 ASN A C 1
ATOM 714 O O . ASN A 1 89 ? -6.285 4.387 -11.508 1.00 98.06 89 ASN A O 1
ATOM 718 N N . LEU A 1 90 ? -4.091 4.289 -11.926 1.00 97.94 90 LEU A N 1
ATOM 719 C CA . LEU A 1 90 ? -3.700 4.326 -10.513 1.00 97.94 90 LEU A CA 1
ATOM 720 C C . LEU A 1 90 ? -4.116 5.640 -9.838 1.00 97.94 90 LEU A C 1
ATOM 722 O O . LEU A 1 90 ? -4.522 5.644 -8.677 1.00 97.94 90 LEU A O 1
ATOM 726 N N . THR A 1 91 ? -4.034 6.767 -10.548 1.00 97.19 91 THR A N 1
ATOM 727 C CA . THR A 1 91 ? -4.469 8.069 -10.021 1.00 97.19 91 THR A CA 1
ATOM 728 C C . THR A 1 91 ? -5.984 8.122 -9.838 1.00 97.19 91 THR A C 1
ATOM 730 O O . THR A 1 91 ? -6.458 8.660 -8.836 1.00 97.19 91 THR A O 1
ATOM 733 N N . GLU A 1 92 ? -6.746 7.563 -10.772 1.00 97.62 92 GLU A N 1
ATOM 734 C CA . GLU A 1 92 ? -8.201 7.452 -10.670 1.00 97.62 92 GLU A CA 1
ATOM 735 C C . GLU A 1 92 ? -8.618 6.510 -9.538 1.00 97.62 92 GLU A C 1
ATOM 737 O O . GLU A 1 92 ? -9.472 6.875 -8.726 1.00 97.62 92 GLU A O 1
ATOM 742 N N . GLU A 1 93 ? -7.950 5.361 -9.398 1.00 97.25 93 GLU A N 1
ATOM 743 C CA . GLU A 1 93 ? -8.182 4.439 -8.287 1.00 97.25 93 GLU A CA 1
ATOM 744 C C . GLU A 1 93 ? -7.922 5.138 -6.943 1.00 97.25 93 GLU A C 1
ATOM 746 O O . GLU A 1 93 ? -8.772 5.099 -6.053 1.00 97.25 93 GLU A O 1
ATOM 751 N N . MET A 1 94 ? -6.804 5.857 -6.797 1.00 97.38 94 MET A N 1
ATOM 752 C CA . MET A 1 94 ? -6.518 6.640 -5.588 1.00 97.38 94 MET A CA 1
ATOM 753 C C . MET A 1 94 ? -7.604 7.686 -5.291 1.00 97.38 94 MET A C 1
ATOM 755 O O . MET A 1 94 ? -8.022 7.822 -4.137 1.00 97.38 94 MET A O 1
ATOM 759 N N . LYS A 1 95 ? -8.088 8.402 -6.315 1.00 96.62 95 LYS A N 1
ATOM 760 C CA . LYS A 1 95 ? -9.173 9.388 -6.175 1.00 96.62 95 LYS A CA 1
ATOM 761 C C . LYS A 1 95 ? -10.489 8.744 -5.739 1.00 96.62 95 LYS A C 1
ATOM 763 O O . LYS A 1 95 ? -11.213 9.333 -4.939 1.00 96.62 95 LYS A O 1
ATOM 768 N N . SER A 1 96 ? -10.786 7.530 -6.206 1.00 96.69 96 SER A N 1
ATOM 769 C CA . SER A 1 96 ? -12.019 6.812 -5.847 1.00 96.69 96 SER A CA 1
ATOM 770 C C . SER A 1 96 ? -12.152 6.564 -4.334 1.00 96.69 96 SER A C 1
ATOM 772 O O . SER A 1 96 ? -13.260 6.555 -3.795 1.00 96.69 96 SER A O 1
ATOM 774 N N . TYR A 1 97 ? -11.029 6.467 -3.610 1.00 95.25 97 TYR A N 1
ATOM 775 C CA . TYR A 1 97 ? -11.020 6.289 -2.156 1.00 95.25 97 TYR A CA 1
ATOM 776 C C . TYR A 1 97 ? -11.218 7.588 -1.361 1.00 95.25 97 TYR A C 1
ATOM 778 O O . TYR A 1 97 ? -11.444 7.524 -0.149 1.00 95.25 97 TYR A O 1
ATOM 786 N N . GLU A 1 98 ? -11.172 8.771 -1.986 1.00 94.44 98 GLU A N 1
ATOM 787 C CA . GLU A 1 98 ? -11.278 10.049 -1.265 1.00 94.44 98 GLU A CA 1
ATOM 788 C C . GLU A 1 98 ? -12.613 10.206 -0.530 1.00 94.44 98 GLU A C 1
ATOM 790 O O . GLU A 1 98 ? -12.637 10.712 0.595 1.00 94.44 98 GLU A O 1
ATOM 795 N N . GLY A 1 99 ? -13.711 9.703 -1.106 1.00 92.31 99 GLY A N 1
ATOM 796 C CA . GLY A 1 99 ? -15.018 9.677 -0.445 1.00 92.31 99 GLY A CA 1
ATOM 797 C C . GLY A 1 99 ? -14.977 8.911 0.880 1.00 92.31 99 GLY A C 1
ATOM 798 O O . GLY A 1 99 ? -15.376 9.437 1.919 1.00 92.31 99 GLY A O 1
ATOM 799 N N . VAL A 1 100 ? -14.396 7.708 0.869 1.00 91.38 100 VAL A N 1
ATOM 800 C CA . VAL A 1 100 ? -14.252 6.859 2.063 1.00 91.38 100 VAL A CA 1
ATOM 801 C C . VAL A 1 100 ? -13.323 7.502 3.096 1.00 91.38 100 VAL A C 1
ATOM 803 O O . VAL A 1 100 ? -13.618 7.489 4.294 1.00 91.38 100 VAL A O 1
ATOM 806 N N . LEU A 1 101 ? -12.217 8.111 2.655 1.00 93.56 101 LEU A N 1
ATOM 807 C CA . LEU A 1 101 ? -11.304 8.845 3.536 1.00 93.56 101 LEU A CA 1
ATOM 808 C C . LEU A 1 101 ? -12.027 9.987 4.262 1.00 93.56 101 LEU A C 1
ATOM 810 O O . LEU A 1 101 ? -11.892 10.123 5.482 1.00 93.56 101 LEU A O 1
ATOM 814 N N . ASN A 1 102 ? -12.849 10.752 3.542 1.00 92.25 102 ASN A N 1
ATOM 815 C CA . ASN A 1 102 ? -13.644 11.833 4.116 1.00 92.25 102 ASN A CA 1
ATOM 816 C C . ASN A 1 102 ? -14.665 11.314 5.140 1.00 92.25 102 ASN A C 1
ATOM 818 O O . ASN A 1 102 ? -14.763 11.881 6.232 1.00 92.25 102 ASN A O 1
ATOM 822 N N . THR A 1 103 ? -15.355 10.200 4.861 1.00 89.88 103 THR A N 1
ATOM 823 C CA . THR A 1 103 ? -16.258 9.541 5.826 1.00 89.88 103 THR A CA 1
ATOM 824 C C . THR A 1 103 ? -15.531 9.145 7.114 1.00 89.88 103 THR A C 1
ATOM 826 O O . THR A 1 103 ? -16.074 9.282 8.210 1.00 89.88 103 THR A O 1
ATOM 829 N N . LEU A 1 104 ? -14.269 8.721 7.011 1.00 88.06 104 LEU A N 1
ATOM 830 C CA . LEU A 1 104 ? -13.416 8.386 8.156 1.00 88.06 104 LEU A CA 1
ATOM 831 C C . LEU A 1 104 ? -12.750 9.606 8.818 1.00 88.06 104 LEU A C 1
ATOM 833 O O . LEU A 1 104 ? -11.926 9.438 9.722 1.00 88.06 104 LEU A O 1
ATOM 837 N N . LYS A 1 105 ? -13.096 10.832 8.399 1.00 90.50 105 LYS A N 1
ATOM 838 C CA . LYS A 1 105 ? -12.483 12.096 8.849 1.00 90.50 105 LYS A CA 1
ATOM 839 C C . LYS A 1 105 ? -10.966 12.137 8.625 1.00 90.50 105 LYS A C 1
ATOM 841 O O . LYS A 1 105 ? -10.223 12.746 9.398 1.00 90.50 105 LYS A O 1
ATOM 846 N N . ILE A 1 106 ? -10.495 11.486 7.566 1.00 92.19 106 ILE A N 1
ATOM 847 C CA . ILE A 1 106 ? -9.099 11.486 7.137 1.00 92.19 106 ILE A CA 1
ATOM 848 C C . ILE A 1 106 ? -8.977 12.445 5.957 1.00 92.19 106 ILE A C 1
ATOM 850 O O . ILE A 1 106 ? -9.587 12.238 4.918 1.00 92.19 106 ILE A O 1
ATOM 854 N N . ASN A 1 107 ? -8.163 13.491 6.100 1.00 91.94 107 ASN A N 1
ATOM 855 C CA . ASN A 1 107 ? -7.930 14.448 5.020 1.00 91.94 107 ASN A CA 1
ATOM 856 C C . ASN A 1 107 ? -7.147 13.783 3.864 1.00 91.94 107 ASN A C 1
ATOM 858 O O . ASN A 1 107 ? -5.978 13.438 4.087 1.00 91.94 107 ASN A O 1
ATOM 862 N N . PRO A 1 108 ? -7.700 13.692 2.635 1.00 94.00 108 PRO A N 1
ATOM 863 C CA . PRO A 1 108 ? -7.025 13.077 1.491 1.00 94.00 108 PRO A CA 1
ATOM 864 C C . PRO A 1 108 ? -5.657 13.687 1.190 1.00 94.00 108 PRO A C 1
ATOM 866 O O . PRO A 1 108 ? -4.680 12.971 0.992 1.00 94.00 108 PRO A O 1
ATOM 869 N N . GLN A 1 109 ? -5.520 15.013 1.279 1.00 92.38 109 GLN A N 1
ATOM 870 C CA . GLN A 1 109 ? -4.222 15.665 1.073 1.00 92.38 109 GLN A CA 1
ATOM 871 C C . GLN A 1 109 ? -3.179 15.234 2.115 1.00 92.38 109 GLN A C 1
ATOM 873 O O . GLN A 1 109 ? -1.979 15.235 1.838 1.00 92.38 109 GLN A O 1
ATOM 878 N N . GLY A 1 110 ? -3.623 14.916 3.334 1.00 94.88 110 GLY A N 1
ATOM 879 C CA . GLY A 1 110 ? -2.769 14.338 4.369 1.00 94.88 110 GLY A CA 1
ATOM 880 C C . GLY A 1 110 ? -2.279 12.949 3.974 1.00 94.88 110 GLY A C 1
ATOM 881 O O . GLY A 1 110 ? -1.103 12.656 4.167 1.00 94.88 110 GLY A O 1
ATOM 882 N N . VAL A 1 111 ? -3.147 12.144 3.356 1.00 96.81 111 VAL A N 1
ATOM 883 C CA . VAL A 1 111 ? -2.809 10.810 2.843 1.00 96.81 111 VAL A CA 1
ATOM 884 C C . VAL A 1 111 ? -1.812 10.896 1.693 1.00 96.81 111 VAL A C 1
ATOM 886 O O . VAL A 1 111 ? -0.790 10.229 1.766 1.00 96.81 111 VAL A O 1
ATOM 889 N N . TYR A 1 112 ? -2.013 11.764 0.695 1.00 96.62 112 TYR A N 1
ATOM 890 C CA . TYR A 1 112 ? -1.027 11.939 -0.386 1.00 96.62 112 TYR A CA 1
ATOM 891 C C . TYR A 1 112 ? 0.344 12.388 0.132 1.00 96.62 112 TYR A C 1
ATOM 893 O O . TYR A 1 112 ? 1.369 11.898 -0.332 1.00 96.62 112 TYR A O 1
ATOM 901 N N . ALA A 1 113 ? 0.379 13.294 1.116 1.00 96.19 113 ALA A N 1
ATOM 902 C CA . ALA A 1 113 ? 1.638 13.708 1.735 1.00 96.19 113 ALA A CA 1
ATOM 903 C C . ALA A 1 113 ? 2.304 12.574 2.521 1.00 96.19 113 ALA A C 1
ATOM 905 O O . ALA A 1 113 ? 3.525 12.490 2.536 1.00 96.19 113 ALA A O 1
ATOM 906 N N . PHE A 1 114 ? 1.514 11.711 3.158 1.00 97.94 114 PHE A N 1
ATOM 907 C CA . PHE A 1 114 ? 2.019 10.503 3.796 1.00 97.94 114 PHE A CA 1
ATOM 908 C C . PHE A 1 114 ? 2.574 9.514 2.770 1.00 97.94 114 PHE A C 1
ATOM 910 O O . PHE A 1 114 ? 3.674 9.022 2.963 1.00 97.94 114 PHE A O 1
ATOM 917 N N . CYS A 1 115 ? 1.8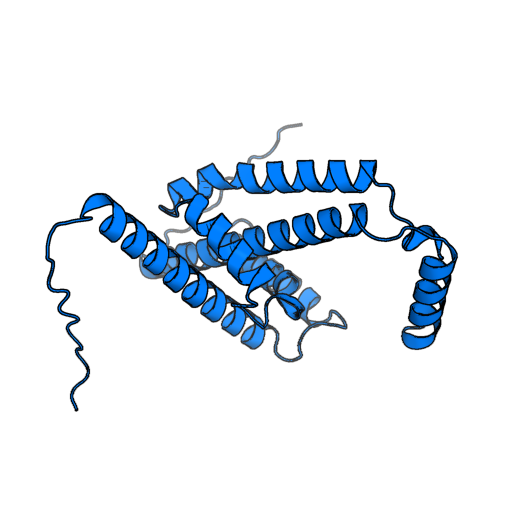79 9.281 1.656 1.00 97.75 115 CYS A N 1
ATOM 918 C CA . CYS A 1 115 ? 2.365 8.389 0.603 1.00 97.75 115 CYS A CA 1
ATOM 919 C C . CYS A 1 115 ? 3.702 8.879 0.028 1.00 97.75 115 CYS A C 1
ATOM 921 O O . CYS A 1 115 ? 4.630 8.095 -0.118 1.00 97.75 115 CYS A O 1
ATOM 923 N N . ALA A 1 116 ? 3.830 10.190 -0.207 1.00 96.94 116 ALA A N 1
ATOM 924 C CA . ALA A 1 116 ? 5.094 10.797 -0.621 1.00 96.94 116 ALA A CA 1
ATOM 925 C C . ALA A 1 116 ? 6.203 10.637 0.438 1.00 96.94 116 ALA A C 1
ATOM 927 O O . ALA A 1 116 ? 7.360 10.431 0.094 1.00 96.94 116 ALA A O 1
ATOM 928 N N . ASP A 1 117 ? 5.866 10.725 1.726 1.00 96.88 117 ASP A N 1
ATOM 929 C CA . ASP A 1 117 ? 6.822 10.524 2.820 1.00 96.88 117 ASP A CA 1
ATOM 930 C C . ASP A 1 117 ? 7.287 9.058 2.921 1.00 96.88 117 ASP A C 1
ATOM 932 O O . ASP A 1 117 ? 8.468 8.808 3.152 1.00 96.88 117 ASP A O 1
ATOM 936 N N . VAL A 1 118 ? 6.394 8.093 2.677 1.00 96.38 118 VAL A N 1
ATOM 937 C CA . VAL A 1 118 ? 6.749 6.668 2.579 1.00 96.38 118 VAL A CA 1
ATOM 938 C C . VAL A 1 118 ? 7.675 6.420 1.389 1.00 96.38 118 VAL A C 1
ATOM 940 O O . VAL A 1 118 ? 8.712 5.789 1.564 1.00 96.38 118 VAL A O 1
ATOM 943 N N . GLU A 1 119 ? 7.329 6.945 0.212 1.00 95.69 119 GLU A N 1
ATOM 944 C CA . GLU A 1 119 ? 8.076 6.730 -1.032 1.00 95.69 119 GLU A CA 1
ATOM 945 C C . GLU A 1 119 ? 9.474 7.362 -0.994 1.00 95.69 119 GLU A C 1
ATOM 947 O O . GLU A 1 119 ? 10.466 6.709 -1.300 1.00 95.69 119 GLU A O 1
ATOM 952 N N . TYR A 1 120 ? 9.568 8.637 -0.604 1.00 94.25 120 TYR A N 1
ATOM 953 C CA . TYR A 1 120 ? 10.802 9.411 -0.762 1.00 94.25 120 TYR A CA 1
ATOM 954 C C . TYR A 1 120 ? 11.657 9.492 0.504 1.00 94.25 120 TYR A C 1
ATOM 956 O O . TYR A 1 120 ? 12.867 9.675 0.401 1.00 94.25 120 TYR A O 1
ATOM 964 N N . ASN A 1 121 ? 11.059 9.354 1.692 1.00 94.00 121 ASN A N 1
ATOM 965 C CA . ASN A 1 121 ? 11.786 9.422 2.967 1.00 94.00 121 ASN A CA 1
ATOM 966 C C . ASN A 1 121 ? 11.848 8.070 3.688 1.00 94.00 121 ASN A C 1
ATOM 968 O O . ASN A 1 121 ? 12.394 8.004 4.790 1.00 94.00 121 ASN A O 1
ATOM 972 N N . ASN A 1 122 ? 11.285 7.008 3.099 1.00 92.38 122 ASN A N 1
ATOM 973 C CA . ASN A 1 122 ? 11.254 5.664 3.673 1.00 92.38 122 ASN A CA 1
ATOM 974 C C . ASN A 1 122 ? 10.727 5.646 5.123 1.00 92.38 122 ASN A C 1
ATOM 976 O O . ASN A 1 122 ? 11.248 4.938 5.987 1.00 92.38 122 ASN A O 1
ATOM 980 N N . SER A 1 123 ? 9.699 6.452 5.422 1.00 93.31 123 SER A N 1
ATOM 981 C CA . SER A 1 123 ? 9.194 6.612 6.795 1.00 93.31 123 SER A CA 1
ATOM 982 C C . SER A 1 123 ? 8.501 5.370 7.362 1.00 93.31 123 SER A C 1
ATOM 984 O O . SER A 1 123 ? 8.285 5.279 8.571 1.00 93.31 123 SER A O 1
ATOM 986 N N . VAL A 1 124 ? 8.215 4.380 6.512 1.00 94.56 124 VAL A N 1
ATOM 987 C CA . VAL A 1 124 ? 7.749 3.040 6.890 1.00 94.56 124 VAL A CA 1
ATOM 988 C C . VAL A 1 124 ? 8.709 2.008 6.274 1.00 94.56 124 VAL A C 1
ATOM 990 O O . VAL A 1 124 ? 8.414 1.447 5.221 1.00 94.56 124 VAL A O 1
ATOM 993 N N . PRO A 1 125 ? 9.865 1.721 6.903 1.00 91.94 125 PRO A N 1
ATOM 994 C CA . PRO A 1 125 ? 10.943 0.955 6.267 1.00 91.94 125 PRO A CA 1
ATOM 995 C C . PRO A 1 125 ? 10.574 -0.464 5.825 1.00 91.94 125 PRO A C 1
ATOM 997 O O . PRO A 1 125 ? 11.135 -0.989 4.869 1.00 91.94 125 PRO A O 1
ATOM 1000 N N . LEU A 1 126 ? 9.634 -1.112 6.521 1.00 91.56 126 LEU A N 1
ATOM 1001 C CA . LEU A 1 126 ? 9.186 -2.462 6.163 1.00 91.56 126 LEU A CA 1
ATOM 1002 C C . LEU A 1 126 ? 8.201 -2.470 4.987 1.00 91.56 126 LEU A C 1
ATOM 1004 O O . LEU A 1 126 ? 7.902 -3.539 4.453 1.00 91.56 126 LEU A O 1
ATOM 1008 N N . PHE A 1 127 ? 7.687 -1.304 4.590 1.00 92.44 127 PHE A N 1
ATOM 1009 C CA . PHE A 1 127 ? 6.674 -1.184 3.551 1.00 92.44 127 PHE A CA 1
ATOM 1010 C C . PHE A 1 127 ? 7.205 -1.560 2.170 1.00 92.44 127 PHE A C 1
ATOM 1012 O O . PHE A 1 127 ? 6.537 -2.300 1.455 1.00 92.44 127 PHE A O 1
ATOM 1019 N N . SER A 1 128 ? 8.414 -1.120 1.818 1.00 86.75 128 SER A N 1
ATOM 1020 C CA . SER A 1 128 ? 9.015 -1.399 0.506 1.00 86.75 128 SER A CA 1
ATOM 1021 C C . SER A 1 128 ? 9.131 -2.896 0.218 1.00 86.75 128 SER A C 1
ATOM 1023 O O . SER A 1 128 ? 8.964 -3.323 -0.918 1.00 86.75 128 SER A O 1
ATOM 1025 N N . ARG A 1 129 ? 9.369 -3.706 1.258 1.00 88.44 129 ARG A N 1
ATOM 1026 C CA . ARG A 1 129 ? 9.539 -5.158 1.131 1.00 88.44 129 ARG A CA 1
ATOM 1027 C C . ARG A 1 129 ? 8.260 -5.955 1.371 1.00 88.44 129 ARG A C 1
ATOM 1029 O O . ARG A 1 129 ? 8.024 -6.942 0.690 1.00 88.44 129 ARG A O 1
ATOM 1036 N N . TYR A 1 130 ? 7.453 -5.567 2.357 1.00 93.75 130 TYR A N 1
ATOM 1037 C CA . TYR A 1 130 ? 6.323 -6.381 2.825 1.00 93.75 130 TYR A CA 1
ATOM 1038 C C . TYR A 1 130 ? 4.991 -5.617 2.862 1.00 93.75 130 TYR A C 1
ATOM 1040 O O . TYR A 1 130 ? 3.995 -6.136 3.366 1.00 93.75 130 TYR A O 1
ATOM 1048 N N . GLY A 1 131 ? 4.939 -4.391 2.342 1.00 93.06 131 GLY A N 1
ATOM 1049 C CA . GLY A 1 131 ? 3.741 -3.551 2.356 1.00 93.06 131 GLY A CA 1
ATOM 1050 C C . GLY A 1 131 ? 2.564 -4.199 1.631 1.00 93.06 131 GLY A C 1
ATOM 1051 O O . GLY A 1 131 ? 1.462 -4.237 2.174 1.00 93.06 131 GLY A O 1
ATOM 1052 N N . GLN A 1 132 ? 2.803 -4.789 0.456 1.00 93.38 132 GLN A N 1
ATOM 1053 C CA . GLN A 1 132 ? 1.756 -5.445 -0.331 1.00 93.38 132 GLN A CA 1
ATOM 1054 C C . GLN A 1 132 ? 1.215 -6.709 0.353 1.00 93.38 132 GLN A C 1
ATOM 1056 O O . GLN A 1 132 ? 0.003 -6.879 0.462 1.00 93.38 132 GLN A O 1
ATOM 1061 N N . ILE A 1 133 ? 2.083 -7.577 0.882 1.00 94.50 133 ILE A N 1
ATOM 1062 C CA . ILE A 1 133 ? 1.613 -8.783 1.579 1.00 94.50 133 ILE A CA 1
ATOM 1063 C C . ILE A 1 133 ? 0.863 -8.422 2.871 1.00 94.50 133 ILE A C 1
ATOM 1065 O O . ILE A 1 133 ? -0.190 -8.991 3.159 1.00 94.50 133 ILE A O 1
ATOM 1069 N N . ALA A 1 134 ? 1.330 -7.404 3.605 1.00 95.31 134 ALA A N 1
ATOM 1070 C CA . ALA A 1 134 ? 0.626 -6.867 4.766 1.00 95.31 134 ALA A CA 1
ATOM 1071 C C . ALA A 1 134 ? -0.739 -6.268 4.384 1.00 95.31 134 ALA A C 1
ATOM 1073 O O . ALA A 1 134 ? -1.716 -6.478 5.104 1.00 95.31 134 ALA A O 1
ATOM 1074 N N . MET A 1 135 ? -0.831 -5.574 3.244 1.00 96.62 135 MET A N 1
ATOM 1075 C CA . MET A 1 135 ? -2.090 -5.059 2.695 1.00 96.62 135 MET A CA 1
ATOM 1076 C C . MET A 1 135 ? -3.116 -6.178 2.511 1.00 96.62 135 MET A C 1
ATOM 1078 O O . MET A 1 135 ? -4.254 -6.027 2.954 1.00 96.62 135 MET A O 1
ATOM 1082 N N . TYR A 1 136 ? -2.719 -7.302 1.906 1.00 96.06 136 TYR A N 1
ATOM 1083 C CA . TYR A 1 136 ? -3.612 -8.443 1.698 1.00 96.06 136 TYR A CA 1
ATOM 1084 C C . TYR A 1 136 ? -4.038 -9.094 3.017 1.00 96.06 136 TYR A C 1
ATOM 1086 O O . TYR A 1 136 ? -5.232 -9.311 3.227 1.00 96.06 136 TYR A O 1
ATOM 1094 N N . VAL A 1 137 ? -3.106 -9.312 3.956 1.00 96.19 137 VAL A N 1
ATOM 1095 C CA . VAL A 1 137 ? -3.436 -9.843 5.294 1.00 96.19 137 VAL A CA 1
ATOM 1096 C C . VAL A 1 137 ? -4.477 -8.965 5.989 1.00 96.19 137 VAL A C 1
ATOM 1098 O O . VAL A 1 137 ? -5.485 -9.464 6.490 1.00 96.19 137 VAL A O 1
ATOM 1101 N N . ILE A 1 138 ? -4.258 -7.649 6.012 1.00 96.25 138 ILE A N 1
ATOM 1102 C CA . ILE A 1 138 ? -5.179 -6.703 6.652 1.00 96.25 138 ILE A CA 1
ATOM 1103 C C . ILE A 1 138 ? -6.507 -6.653 5.892 1.00 96.25 138 ILE A C 1
ATOM 1105 O O . ILE A 1 138 ? -7.550 -6.579 6.534 1.00 96.25 138 ILE A O 1
ATOM 1109 N N . GLY A 1 139 ? -6.489 -6.752 4.561 1.00 95.81 139 GLY A N 1
ATOM 1110 C CA . GLY A 1 139 ? -7.688 -6.837 3.729 1.00 95.81 139 GLY A CA 1
ATOM 1111 C C . GLY A 1 139 ? -8.571 -8.031 4.096 1.00 95.81 139 GLY A C 1
ATOM 1112 O O . GLY A 1 139 ? -9.769 -7.861 4.308 1.00 95.81 139 GLY A O 1
ATOM 1113 N N . HIS A 1 140 ? -7.996 -9.222 4.285 1.00 95.69 140 HIS A N 1
ATOM 1114 C CA . HIS A 1 140 ? -8.760 -10.394 4.734 1.00 95.69 140 HIS A CA 1
ATOM 1115 C C . HIS A 1 140 ? -9.314 -10.226 6.153 1.00 95.69 140 HIS A C 1
ATOM 1117 O O . HIS A 1 140 ? -10.468 -10.572 6.407 1.00 95.69 140 HIS A O 1
ATOM 1123 N N . ILE A 1 141 ? -8.534 -9.642 7.070 1.00 93.81 141 ILE A N 1
ATOM 1124 C CA . ILE A 1 141 ? -9.015 -9.320 8.422 1.00 93.81 141 ILE A CA 1
ATOM 1125 C C . ILE A 1 141 ? -10.174 -8.315 8.352 1.00 93.81 141 ILE A C 1
ATOM 1127 O O . ILE A 1 141 ? -11.168 -8.482 9.053 1.00 93.81 141 ILE A O 1
ATOM 1131 N N . MET A 1 142 ? -10.063 -7.288 7.506 1.00 93.00 142 MET A N 1
ATOM 1132 C CA . MET A 1 142 ? -11.093 -6.270 7.307 1.00 93.00 142 MET A CA 1
ATOM 1133 C C . MET A 1 142 ? -12.374 -6.880 6.733 1.00 93.00 142 MET A C 1
ATOM 1135 O O . MET A 1 142 ? -13.449 -6.622 7.263 1.00 93.00 142 MET A O 1
ATOM 1139 N N . ASN A 1 143 ? -12.271 -7.719 5.701 1.00 91.75 143 ASN A N 1
ATOM 1140 C CA . ASN A 1 143 ? -13.425 -8.371 5.079 1.00 91.75 143 ASN A CA 1
ATOM 1141 C C . ASN A 1 143 ? -14.158 -9.284 6.069 1.00 91.75 143 ASN A C 1
ATOM 1143 O O . ASN A 1 143 ? -15.388 -9.278 6.113 1.00 91.75 143 ASN A O 1
ATOM 1147 N N . TYR A 1 144 ? -13.417 -10.021 6.903 1.00 91.56 144 TYR A N 1
ATOM 1148 C CA . TYR A 1 144 ? -14.007 -10.799 7.992 1.00 91.56 144 TYR A CA 1
ATOM 1149 C C . TYR A 1 144 ? -14.700 -9.898 9.015 1.00 91.56 144 TYR A C 1
ATOM 1151 O O . TYR A 1 144 ? -15.855 -10.130 9.373 1.00 91.56 144 TYR A O 1
ATOM 1159 N N . ASP A 1 145 ? -14.021 -8.836 9.460 1.00 87.81 145 ASP A N 1
ATOM 1160 C CA . ASP A 1 145 ? -14.586 -7.873 10.399 1.00 87.81 145 ASP A CA 1
ATOM 1161 C C . ASP A 1 145 ? -15.889 -7.273 9.843 1.00 87.81 145 ASP A C 1
ATOM 1163 O O . ASP A 1 145 ? -16.847 -7.105 10.594 1.00 87.81 145 ASP A O 1
ATOM 1167 N N . LEU A 1 146 ? -15.961 -6.958 8.549 1.00 85.19 146 LEU A N 1
ATOM 1168 C CA . LEU A 1 146 ? -17.148 -6.405 7.886 1.00 85.19 146 LEU A CA 1
ATOM 1169 C C . LEU A 1 146 ? -18.237 -7.449 7.581 1.00 85.19 146 LEU A C 1
ATOM 1171 O O . LEU A 1 146 ? -19.315 -7.078 7.122 1.00 85.19 146 LEU A O 1
ATOM 1175 N N . GLY A 1 147 ? -17.995 -8.732 7.865 1.00 85.94 147 GLY A N 1
ATOM 1176 C CA . GLY A 1 147 ? -18.940 -9.816 7.593 1.00 85.94 147 GLY A CA 1
ATOM 1177 C C . GLY A 1 147 ? -19.089 -10.145 6.106 1.00 85.94 147 GLY A C 1
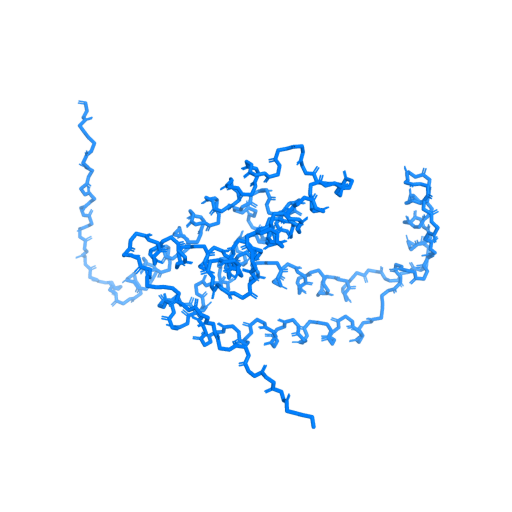ATOM 1178 O O . GLY A 1 147 ? -20.099 -10.729 5.725 1.00 85.94 147 GLY A O 1
ATOM 1179 N N . MET A 1 148 ? -18.113 -9.756 5.277 1.00 89.25 148 MET A N 1
ATOM 1180 C CA . MET A 1 148 ? -18.074 -10.069 3.843 1.00 89.25 148 MET A CA 1
ATOM 1181 C C . MET A 1 148 ? -17.578 -11.491 3.576 1.00 89.25 148 MET A C 1
ATOM 1183 O O . MET A 1 148 ? -17.945 -12.083 2.569 1.00 89.25 148 MET A O 1
ATOM 1187 N N . ILE A 1 149 ? -16.740 -12.021 4.470 1.00 92.88 149 ILE A N 1
ATOM 1188 C CA . ILE A 1 149 ? -16.238 -13.398 4.430 1.00 92.88 149 ILE A CA 1
ATOM 1189 C C . ILE A 1 149 ? -16.350 -14.039 5.812 1.00 92.88 149 ILE A C 1
ATOM 1191 O O . ILE A 1 149 ? -16.411 -13.357 6.842 1.00 92.88 149 ILE A O 1
ATOM 1195 N N . THR A 1 150 ? -16.351 -15.364 5.842 1.00 93.69 150 THR A N 1
ATOM 1196 C CA . THR A 1 150 ? -16.312 -16.151 7.074 1.00 93.69 150 THR A CA 1
ATOM 1197 C C . THR A 1 150 ? -14.924 -16.124 7.721 1.00 93.69 150 THR A C 1
ATOM 1199 O O . THR A 1 150 ? -13.917 -15.749 7.114 1.00 93.69 150 THR A O 1
ATOM 1202 N N . LYS A 1 151 ? -14.854 -16.532 8.994 1.00 93.88 151 LYS A N 1
ATOM 1203 C CA . LYS A 1 151 ? -13.579 -16.650 9.717 1.00 93.88 151 LYS A CA 1
ATOM 1204 C C . LYS A 1 151 ? -12.651 -17.661 9.041 1.00 93.88 151 LYS A C 1
ATOM 1206 O O . LYS A 1 151 ? -11.456 -17.399 8.927 1.00 93.88 151 LYS A O 1
ATOM 1211 N N . ASP A 1 152 ? -13.202 -18.789 8.607 1.00 96.50 152 ASP A N 1
ATOM 1212 C CA . ASP A 1 152 ? -12.428 -19.887 8.033 1.00 96.50 152 ASP A CA 1
ATOM 1213 C C . ASP A 1 152 ? -11.859 -19.499 6.665 1.00 96.50 152 ASP A C 1
ATOM 1215 O O . ASP A 1 152 ? -10.680 -19.731 6.407 1.00 96.50 152 ASP A O 1
ATOM 1219 N N . GLU A 1 153 ? -12.633 -18.785 5.841 1.00 95.81 153 GLU A N 1
ATOM 1220 C CA . GLU A 1 153 ? -12.136 -18.186 4.594 1.00 95.81 153 GLU A CA 1
ATOM 1221 C C . GLU A 1 153 ? -11.008 -17.181 4.848 1.00 95.81 153 GLU A C 1
ATOM 1223 O O . GLU A 1 153 ? -9.982 -17.211 4.168 1.00 95.81 153 GLU A O 1
ATOM 1228 N N . ALA A 1 154 ? -11.152 -16.307 5.849 1.00 95.19 154 ALA A N 1
ATOM 1229 C CA . ALA A 1 154 ? -10.108 -15.346 6.190 1.00 95.19 154 ALA A CA 1
ATOM 1230 C C . ALA A 1 154 ? -8.812 -16.039 6.642 1.00 95.19 154 ALA A C 1
ATOM 1232 O O . ALA A 1 154 ? -7.726 -15.650 6.213 1.00 95.19 154 ALA A O 1
ATOM 1233 N N . LEU A 1 155 ? -8.915 -17.077 7.478 1.00 95.50 155 LEU A N 1
ATOM 1234 C CA . LEU A 1 155 ? -7.763 -17.857 7.937 1.00 95.50 155 LEU A CA 1
ATOM 1235 C C . LEU A 1 155 ? -7.091 -18.612 6.789 1.00 95.50 155 LEU A C 1
ATOM 1237 O O . LEU A 1 155 ? -5.866 -18.584 6.695 1.00 95.50 155 LEU A O 1
ATOM 1241 N N . LYS A 1 156 ? -7.880 -19.227 5.903 1.00 96.62 156 LYS A N 1
ATOM 1242 C CA . LYS A 1 156 ? -7.390 -19.930 4.713 1.00 96.62 156 LYS A CA 1
ATOM 1243 C C . LYS A 1 156 ? -6.622 -18.986 3.786 1.00 96.62 156 LYS A C 1
ATOM 1245 O O . LYS A 1 156 ? -5.501 -19.293 3.397 1.00 96.62 156 LYS A O 1
ATOM 1250 N N . ASN A 1 157 ? -7.167 -17.802 3.511 1.00 94.94 157 ASN A N 1
ATOM 1251 C CA . ASN A 1 157 ? -6.495 -16.807 2.674 1.00 94.94 157 ASN A CA 1
ATOM 1252 C C . ASN A 1 157 ? -5.202 -16.279 3.310 1.00 94.94 157 ASN A C 1
ATOM 1254 O O . ASN A 1 157 ? -4.186 -16.144 2.636 1.00 94.94 157 ASN A O 1
ATOM 1258 N N . ILE A 1 158 ? -5.199 -16.035 4.625 1.00 95.06 158 ILE A N 1
ATOM 1259 C CA . ILE A 1 158 ? -3.973 -15.657 5.342 1.00 95.06 158 ILE A CA 1
ATOM 1260 C C . ILE A 1 158 ? -2.946 -16.795 5.316 1.00 95.06 158 ILE A C 1
ATOM 1262 O O . ILE A 1 158 ? -1.750 -16.515 5.275 1.00 95.06 158 ILE A O 1
ATOM 1266 N N . GLN A 1 159 ? -3.380 -18.057 5.338 1.00 94.62 159 GLN A N 1
ATOM 1267 C CA . GLN A 1 159 ? -2.480 -19.201 5.231 1.00 94.62 159 GLN A CA 1
ATOM 1268 C C . GLN A 1 159 ? -1.810 -19.256 3.853 1.00 94.62 159 GLN A C 1
ATOM 1270 O O . GLN A 1 159 ? -0.589 -19.331 3.805 1.00 94.62 159 GLN A O 1
ATOM 1275 N N . TYR A 1 160 ? -2.555 -19.054 2.762 1.00 94.25 160 TYR A N 1
ATOM 1276 C CA . TYR A 1 160 ? -1.959 -18.939 1.424 1.00 94.25 160 TYR A CA 1
ATOM 1277 C C . TYR A 1 160 ? -0.894 -17.840 1.335 1.00 94.25 160 TYR A C 1
ATOM 1279 O O . TYR A 1 160 ? 0.144 -18.031 0.710 1.00 94.25 160 TYR A O 1
ATOM 1287 N N . LEU A 1 161 ? -1.105 -16.707 2.011 1.00 94.44 161 LEU A N 1
ATOM 1288 C CA . LEU A 1 161 ? -0.098 -15.646 2.077 1.00 94.44 161 LEU A CA 1
ATOM 1289 C C . LEU A 1 161 ? 1.136 -16.041 2.900 1.00 94.44 161 LEU A C 1
ATOM 1291 O O . LEU A 1 161 ? 2.207 -15.505 2.653 1.00 94.44 161 LEU A O 1
ATOM 1295 N N . LYS A 1 162 ? 1.017 -16.932 3.890 1.00 92.50 162 LYS A N 1
ATOM 1296 C CA . LYS A 1 162 ? 2.179 -17.435 4.646 1.00 92.50 162 LYS A CA 1
ATOM 1297 C C . LYS A 1 162 ? 2.997 -18.445 3.854 1.00 92.50 162 LYS A C 1
ATOM 1299 O O . LYS A 1 162 ? 4.202 -18.506 4.061 1.00 92.50 162 LYS A O 1
ATOM 1304 N N . ASP A 1 163 ? 2.333 -19.219 3.004 1.00 91.94 163 ASP A N 1
ATOM 1305 C CA . ASP A 1 163 ? 2.958 -20.276 2.207 1.00 91.94 163 ASP A CA 1
ATOM 1306 C C . ASP A 1 163 ? 3.630 -19.721 0.936 1.00 91.94 163 ASP A C 1
ATOM 1308 O O . ASP A 1 163 ? 4.335 -20.441 0.236 1.00 91.94 163 ASP A O 1
ATOM 1312 N N . PHE A 1 164 ? 3.443 -18.429 0.643 1.00 89.44 164 PHE A N 1
ATOM 1313 C CA . PHE A 1 164 ? 4.147 -17.736 -0.430 1.00 89.44 164 PHE A CA 1
ATOM 1314 C C . PHE A 1 164 ? 5.657 -17.671 -0.153 1.00 89.44 164 PHE A C 1
ATOM 1316 O O . PHE A 1 164 ? 6.078 -17.289 0.936 1.00 89.44 164 PHE A O 1
ATOM 1323 N N . GLU A 1 165 ? 6.472 -17.979 -1.16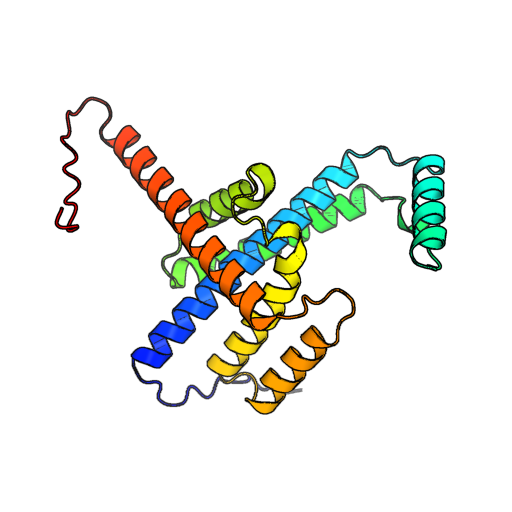3 1.00 85.50 165 GLU A N 1
ATOM 1324 C CA . GLU A 1 165 ? 7.929 -18.143 -1.039 1.00 85.50 165 GLU A CA 1
ATOM 1325 C C . GLU A 1 165 ? 8.637 -16.934 -0.403 1.00 85.50 165 GLU A C 1
ATOM 1327 O O . GLU A 1 165 ? 9.493 -17.086 0.468 1.00 85.50 165 GLU A O 1
ATOM 1332 N N . PHE A 1 166 ? 8.229 -15.716 -0.771 1.00 83.69 166 PHE A N 1
ATOM 1333 C CA . PHE A 1 166 ? 8.819 -14.480 -0.245 1.00 83.69 166 PHE A CA 1
ATOM 1334 C C . PHE A 1 166 ? 8.100 -13.935 0.996 1.00 83.69 166 PHE A C 1
ATOM 1336 O O . PHE A 1 166 ? 8.379 -12.817 1.449 1.00 83.69 166 PHE A O 1
ATOM 1343 N N . ALA A 1 167 ? 7.158 -14.690 1.565 1.00 90.69 167 ALA A N 1
ATOM 1344 C CA . ALA A 1 167 ? 6.500 -14.291 2.793 1.00 90.69 167 ALA A CA 1
ATOM 1345 C C . ALA A 1 167 ? 7.494 -14.299 3.966 1.00 90.69 167 ALA A C 1
ATOM 1347 O O . ALA A 1 167 ? 8.289 -15.225 4.139 1.00 90.69 167 ALA A O 1
ATOM 1348 N N . PRO A 1 168 ? 7.457 -13.285 4.845 1.00 91.62 168 PRO A N 1
ATOM 1349 C CA . PRO A 1 168 ? 8.276 -13.309 6.043 1.00 91.62 168 PRO A CA 1
ATOM 1350 C C . PRO A 1 168 ? 7.840 -14.458 6.963 1.00 91.62 168 PRO A C 1
ATOM 1352 O O . PRO A 1 168 ? 6.655 -14.589 7.277 1.00 91.62 168 PRO A O 1
ATOM 1355 N N . LYS A 1 169 ? 8.817 -15.203 7.509 1.00 89.69 169 LYS A N 1
ATOM 1356 C CA . LYS A 1 169 ? 8.598 -16.323 8.455 1.00 89.69 169 LYS A CA 1
ATOM 1357 C C . LYS A 1 169 ? 7.599 -16.000 9.574 1.00 89.69 169 LYS A C 1
ATOM 1359 O O . LYS A 1 169 ? 6.855 -16.865 10.017 1.00 89.69 169 LYS A O 1
ATOM 1364 N N . ASN A 1 170 ? 7.569 -14.746 10.037 1.00 92.38 170 ASN A N 1
ATOM 1365 C CA . ASN A 1 170 ? 6.587 -14.264 11.007 1.00 92.38 170 ASN A CA 1
ATOM 1366 C C . ASN A 1 170 ? 5.679 -13.173 10.413 1.00 92.38 170 ASN A C 1
ATOM 1368 O O . ASN A 1 170 ? 5.704 -12.013 10.839 1.00 92.38 170 ASN A O 1
ATOM 1372 N N . LEU A 1 171 ? 4.867 -13.553 9.422 1.00 93.94 171 LEU A N 1
ATOM 1373 C CA . LEU A 1 171 ? 3.953 -12.657 8.705 1.00 93.94 171 LEU A CA 1
ATOM 1374 C C . LEU A 1 171 ? 3.028 -11.861 9.625 1.00 93.94 171 LEU A C 1
ATOM 1376 O O . LEU A 1 171 ? 2.835 -10.663 9.415 1.00 93.94 171 LEU A O 1
ATOM 1380 N N . SER A 1 172 ? 2.510 -12.478 10.689 1.00 92.81 172 SER A N 1
ATOM 1381 C CA . SER A 1 172 ? 1.654 -11.775 11.649 1.00 92.81 172 SER A CA 1
ATOM 1382 C C . SER A 1 172 ? 2.399 -10.647 12.366 1.00 92.81 172 SER A C 1
ATOM 1384 O O . SER A 1 172 ? 1.845 -9.558 12.535 1.00 92.81 172 SER A O 1
ATOM 1386 N N . MET A 1 173 ? 3.638 -10.887 12.805 1.00 95.25 173 MET A N 1
ATOM 1387 C CA . MET A 1 173 ? 4.434 -9.873 13.494 1.00 95.25 173 MET A CA 1
ATOM 1388 C C . MET A 1 173 ? 4.849 -8.754 12.539 1.00 95.25 173 MET A C 1
ATOM 1390 O O . MET A 1 173 ? 4.738 -7.583 12.901 1.00 95.25 173 MET A O 1
ATOM 1394 N N . VAL A 1 174 ? 5.290 -9.096 11.325 1.00 95.62 174 VAL A N 1
ATOM 1395 C CA . VAL A 1 174 ? 5.684 -8.107 10.310 1.00 95.62 174 VAL A CA 1
ATOM 1396 C C . VAL A 1 174 ? 4.499 -7.228 9.921 1.00 95.62 174 VAL A C 1
ATOM 1398 O O . VAL A 1 174 ? 4.620 -6.005 9.956 1.00 95.62 174 VAL A O 1
ATOM 1401 N N . THR A 1 175 ? 3.331 -7.825 9.673 1.00 96.31 175 THR A N 1
ATOM 1402 C CA . THR A 1 175 ? 2.096 -7.081 9.381 1.00 96.31 175 THR A CA 1
ATOM 1403 C C . THR A 1 175 ? 1.764 -6.111 10.513 1.00 96.31 175 THR A C 1
ATOM 1405 O O . THR A 1 175 ? 1.512 -4.933 10.273 1.00 96.31 175 THR A O 1
ATOM 1408 N N . ARG A 1 176 ? 1.829 -6.566 11.773 1.00 95.38 176 ARG A N 1
ATOM 1409 C CA . ARG A 1 176 ? 1.581 -5.701 12.935 1.00 95.38 176 ARG A CA 1
ATOM 1410 C C . ARG A 1 176 ? 2.583 -4.546 13.025 1.00 95.38 176 ARG A C 1
ATOM 1412 O O . ARG A 1 176 ? 2.171 -3.429 13.323 1.00 95.38 176 ARG A O 1
ATOM 1419 N N . LYS A 1 177 ? 3.873 -4.799 12.776 1.00 96.50 177 LYS A N 1
ATOM 1420 C CA . LYS A 1 177 ? 4.908 -3.752 12.766 1.00 96.50 177 LYS A CA 1
ATOM 1421 C C . LYS A 1 177 ? 4.641 -2.711 11.680 1.00 96.50 177 LYS A C 1
ATOM 1423 O O . LYS A 1 177 ? 4.724 -1.525 11.973 1.00 96.50 177 LYS A O 1
ATOM 1428 N N . ILE A 1 178 ? 4.258 -3.139 10.477 1.00 96.69 178 ILE A N 1
ATOM 1429 C CA . ILE A 1 178 ? 3.893 -2.226 9.384 1.00 96.69 178 ILE A CA 1
ATOM 1430 C C . ILE A 1 178 ? 2.695 -1.365 9.774 1.00 96.69 178 ILE A C 1
ATOM 1432 O O . ILE A 1 178 ? 2.755 -0.154 9.603 1.00 96.69 178 ILE A O 1
ATOM 1436 N N . VAL A 1 179 ? 1.639 -1.949 10.352 1.00 96.50 179 VAL A N 1
ATOM 1437 C CA . VAL A 1 179 ? 0.471 -1.175 10.814 1.00 96.50 179 VAL A CA 1
ATOM 1438 C C . VAL A 1 179 ? 0.881 -0.085 11.802 1.00 96.50 179 VAL A C 1
ATOM 1440 O O . VAL A 1 179 ? 0.458 1.056 11.646 1.00 96.50 179 VAL A O 1
ATOM 1443 N N . ILE A 1 180 ? 1.723 -0.417 12.784 1.00 96.25 180 ILE A N 1
ATOM 1444 C CA . ILE A 1 180 ? 2.211 0.551 13.776 1.00 96.25 180 ILE A CA 1
ATOM 1445 C C . ILE A 1 180 ? 3.008 1.668 13.091 1.00 96.25 180 ILE A C 1
ATOM 1447 O O . ILE A 1 180 ? 2.694 2.839 13.284 1.00 96.25 180 ILE A O 1
ATOM 1451 N N . GLN A 1 181 ? 3.971 1.316 12.234 1.00 96.62 181 GLN A N 1
ATOM 1452 C CA . GLN A 1 181 ? 4.791 2.295 11.513 1.00 96.62 181 GLN A CA 1
ATOM 1453 C C . GLN A 1 181 ? 3.942 3.219 10.628 1.00 96.62 181 GLN A C 1
ATOM 1455 O O . GLN A 1 181 ? 4.168 4.425 10.594 1.00 96.62 181 GLN A O 1
ATOM 1460 N N . VAL A 1 182 ? 2.935 2.676 9.941 1.00 96.94 182 VAL A N 1
ATOM 1461 C CA . VAL A 1 182 ? 2.000 3.451 9.113 1.00 96.94 182 VAL A CA 1
ATOM 1462 C C . VAL A 1 182 ? 1.192 4.431 9.960 1.00 96.94 182 VAL A C 1
ATOM 1464 O O . VAL A 1 182 ? 1.051 5.595 9.586 1.00 96.94 182 VAL A O 1
ATOM 1467 N N . GLU A 1 183 ? 0.663 3.987 11.101 1.00 95.75 183 GLU A N 1
ATOM 1468 C CA . GLU A 1 183 ? -0.099 4.847 12.011 1.00 95.75 183 GLU A CA 1
ATOM 1469 C C . GLU A 1 183 ? 0.764 5.986 12.574 1.00 95.75 183 GLU A C 1
ATOM 1471 O O . GLU A 1 183 ? 0.324 7.140 12.587 1.00 95.75 183 GLU A O 1
ATOM 1476 N N . GLU A 1 184 ? 1.994 5.679 12.988 1.00 95.81 184 GLU A N 1
ATOM 1477 C CA . GLU A 1 184 ? 2.964 6.646 13.507 1.00 95.81 184 GLU A CA 1
ATOM 1478 C C . GLU A 1 184 ? 3.376 7.665 12.438 1.00 95.81 184 GLU A C 1
ATOM 1480 O O . GLU A 1 184 ? 3.231 8.874 12.646 1.00 95.81 184 GLU A O 1
ATOM 1485 N N . ALA A 1 185 ? 3.815 7.198 11.267 1.00 96.69 185 ALA A N 1
ATOM 1486 C CA . ALA A 1 185 ? 4.237 8.055 10.161 1.00 96.69 185 ALA A CA 1
ATOM 1487 C C . ALA A 1 185 ? 3.092 8.960 9.679 1.00 96.69 185 ALA A C 1
ATOM 1489 O O . ALA A 1 185 ? 3.265 10.176 9.536 1.00 96.69 185 ALA A O 1
ATOM 1490 N N . PHE A 1 186 ? 1.882 8.415 9.518 1.00 97.12 186 PHE A N 1
ATOM 1491 C CA . PHE A 1 186 ? 0.714 9.218 9.160 1.00 97.12 186 PHE A CA 1
ATOM 1492 C C . PHE A 1 186 ? 0.362 10.254 10.242 1.00 97.12 186 PHE A C 1
ATOM 1494 O O . PHE A 1 186 ? 0.002 11.395 9.925 1.00 97.12 186 PHE A O 1
ATOM 1501 N N . GLY A 1 187 ? 0.478 9.886 11.523 1.00 94.38 187 GLY A N 1
ATOM 1502 C CA . GLY A 1 187 ? 0.294 10.794 12.655 1.00 94.38 187 GLY A CA 1
ATOM 1503 C C . GLY A 1 187 ? 1.276 11.968 12.627 1.00 94.38 187 GLY A C 1
ATOM 1504 O O . GLY A 1 187 ? 0.862 13.124 12.752 1.00 94.38 187 GLY A O 1
ATOM 1505 N N . LEU A 1 188 ? 2.558 11.693 12.369 1.00 93.62 188 LEU A N 1
ATOM 1506 C CA . LEU A 1 188 ? 3.607 12.709 12.242 1.00 93.62 188 LEU A CA 1
ATOM 1507 C C . LEU A 1 188 ? 3.356 13.651 11.059 1.00 93.62 188 LEU A C 1
ATOM 1509 O O . LEU A 1 188 ? 3.439 14.874 11.213 1.00 93.62 188 LEU A O 1
ATOM 1513 N N . VAL A 1 189 ? 3.002 13.113 9.889 1.00 93.94 189 VAL A N 1
ATOM 1514 C CA . VAL A 1 189 ? 2.648 13.915 8.707 1.00 93.94 189 VAL A CA 1
ATOM 1515 C C . VAL A 1 189 ? 1.445 14.812 9.000 1.00 93.94 189 VAL A C 1
ATOM 1517 O O . VAL A 1 189 ? 1.471 16.010 8.700 1.00 93.94 189 VAL A O 1
ATOM 1520 N N . SER A 1 190 ? 0.411 14.266 9.640 1.00 90.75 190 SER A N 1
ATOM 1521 C CA . SER A 1 190 ? -0.788 15.015 10.024 1.00 90.75 190 SER A CA 1
ATOM 1522 C C . SER A 1 190 ? -0.452 16.167 10.975 1.00 90.75 190 SER A C 1
ATOM 1524 O O . SER A 1 190 ? -0.847 17.308 10.722 1.00 90.75 190 SER A O 1
ATOM 1526 N N . LEU A 1 191 ? 0.351 15.907 12.012 1.00 90.25 191 LEU A N 1
ATOM 1527 C CA . LEU A 1 191 ? 0.796 16.919 12.969 1.00 90.25 1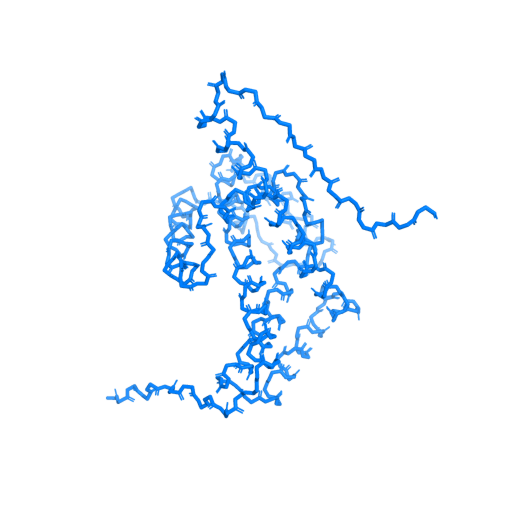91 LEU A CA 1
ATOM 1528 C C . LEU A 1 191 ? 1.620 18.024 12.293 1.00 90.25 191 LEU A C 1
ATOM 1530 O O . LEU A 1 191 ? 1.342 19.209 12.480 1.00 90.25 191 LEU A O 1
ATOM 1534 N N . ARG A 1 192 ? 2.593 17.659 11.446 1.00 90.00 192 ARG A N 1
ATOM 1535 C CA . ARG A 1 192 ? 3.408 18.623 10.686 1.00 90.00 192 ARG A CA 1
ATOM 1536 C C . ARG A 1 192 ? 2.535 19.534 9.822 1.00 90.00 192 ARG A C 1
ATOM 1538 O O . ARG A 1 192 ? 2.789 20.737 9.748 1.00 90.00 192 ARG A O 1
ATOM 1545 N N . ARG A 1 193 ? 1.491 18.995 9.186 1.00 87.31 193 ARG A N 1
ATOM 1546 C CA . ARG A 1 193 ? 0.548 19.786 8.377 1.00 87.31 193 ARG A CA 1
ATOM 1547 C C . ARG A 1 193 ? -0.291 20.736 9.225 1.00 87.31 193 ARG A C 1
ATOM 1549 O O . ARG A 1 193 ? -0.459 21.886 8.827 1.00 87.31 193 ARG A O 1
ATOM 1556 N N . ILE A 1 194 ? -0.776 20.283 10.379 1.00 86.94 194 ILE A N 1
ATOM 1557 C CA . ILE A 1 194 ? -1.503 21.125 11.336 1.00 86.94 194 ILE A CA 1
ATOM 1558 C C . ILE A 1 194 ? -0.616 22.296 11.781 1.00 86.94 194 ILE A C 1
ATOM 1560 O O . ILE A 1 194 ? -1.011 23.450 11.641 1.00 86.94 194 ILE A O 1
ATOM 1564 N N . ILE A 1 195 ? 0.626 22.023 12.194 1.00 87.19 195 ILE A N 1
ATOM 1565 C CA . ILE A 1 195 ? 1.593 23.057 12.597 1.00 87.19 195 ILE A CA 1
ATOM 1566 C C . ILE A 1 195 ? 1.859 24.052 11.459 1.00 87.19 195 ILE A C 1
ATOM 1568 O O . ILE A 1 195 ? 1.896 25.256 11.697 1.00 87.19 195 ILE A O 1
ATOM 1572 N N . ARG A 1 196 ? 2.032 23.585 10.213 1.00 85.38 196 ARG A N 1
ATOM 1573 C CA . ARG A 1 196 ? 2.232 24.470 9.049 1.00 85.38 196 ARG A CA 1
ATOM 1574 C C . ARG A 1 196 ? 1.025 25.377 8.796 1.00 85.38 196 ARG A C 1
ATOM 1576 O O . ARG A 1 196 ? 1.223 26.548 8.485 1.00 85.38 196 ARG A O 1
ATOM 1583 N N . ARG A 1 197 ? -0.201 24.859 8.946 1.00 84.69 197 ARG A N 1
ATOM 1584 C CA . ARG A 1 197 ? -1.435 25.656 8.830 1.00 84.69 197 ARG A CA 1
ATOM 1585 C C . ARG A 1 197 ? -1.490 26.732 9.909 1.00 84.69 197 ARG A C 1
ATOM 1587 O O . ARG A 1 197 ? -1.578 27.901 9.554 1.00 84.69 197 ARG A O 1
ATOM 1594 N N . TYR A 1 198 ? -1.286 26.362 11.175 1.00 84.50 198 TYR A N 1
ATOM 1595 C CA . TYR A 1 198 ? -1.223 27.324 12.280 1.00 84.50 198 TYR A CA 1
ATOM 1596 C C . TYR A 1 198 ? -0.138 28.387 12.062 1.00 84.50 198 TYR A C 1
ATOM 1598 O O . TYR A 1 198 ? -0.398 29.576 12.189 1.00 84.50 198 TYR A O 1
ATOM 1606 N N . LYS A 1 199 ? 1.075 28.001 11.650 1.00 84.62 199 LYS A N 1
ATOM 1607 C CA . LYS A 1 199 ? 2.146 28.970 11.352 1.00 84.62 199 LYS A CA 1
ATOM 1608 C C . LYS A 1 199 ? 1.776 29.949 10.234 1.00 84.62 199 LYS A C 1
ATOM 1610 O O . LYS A 1 199 ? 2.221 31.091 10.277 1.00 84.62 199 LYS A O 1
ATOM 1615 N N . LYS A 1 200 ? 1.006 29.512 9.232 1.00 84.56 200 LYS A N 1
ATOM 1616 C CA . LYS A 1 200 ? 0.553 30.366 8.125 1.00 84.56 200 LYS A CA 1
ATOM 1617 C C . LYS A 1 200 ? -0.570 31.307 8.565 1.00 84.56 200 LYS A C 1
ATOM 1619 O O . LYS A 1 200 ? -0.512 32.489 8.257 1.00 84.56 200 LYS A O 1
ATOM 1624 N N . GLU A 1 201 ? -1.555 30.782 9.284 1.00 81.62 201 GLU A N 1
ATOM 1625 C CA . GLU A 1 201 ? -2.743 31.511 9.742 1.00 81.62 201 GLU A CA 1
ATOM 1626 C C . GLU A 1 201 ? -2.419 32.540 10.835 1.00 81.62 201 GLU A C 1
ATOM 1628 O O . GLU A 1 201 ? -2.998 33.620 10.882 1.00 81.62 201 GLU A O 1
ATOM 1633 N N . TYR A 1 202 ? -1.424 32.241 11.670 1.00 73.06 202 TYR A N 1
ATOM 1634 C CA . TYR A 1 202 ? -1.018 33.077 12.799 1.00 73.06 202 TYR A CA 1
ATOM 1635 C C . TYR A 1 202 ? 0.352 33.739 12.598 1.00 73.06 202 TYR A C 1
ATOM 1637 O O . TYR A 1 202 ? 0.997 34.157 13.563 1.00 73.06 202 TYR A O 1
ATOM 1645 N N . LYS A 1 203 ? 0.815 33.854 11.348 1.00 64.56 203 LYS A N 1
ATOM 1646 C CA . LYS A 1 203 ? 2.076 34.525 11.011 1.00 64.56 203 LYS A CA 1
ATOM 1647 C C . LYS A 1 203 ? 2.035 35.975 11.522 1.00 64.56 203 LYS A C 1
ATOM 1649 O O . LYS A 1 203 ? 1.219 36.765 11.065 1.00 64.56 203 LYS A O 1
ATOM 1654 N N . GLY A 1 204 ? 2.892 36.308 12.492 1.00 61.12 204 GLY A N 1
ATOM 1655 C CA . GLY A 1 204 ? 2.941 37.632 13.137 1.00 61.12 204 GLY A CA 1
ATOM 1656 C C . GLY A 1 204 ? 2.267 37.733 14.515 1.00 61.12 204 GLY A C 1
ATOM 1657 O O . GLY A 1 204 ? 2.393 38.763 15.169 1.00 61.12 204 GLY A O 1
ATOM 1658 N N . LYS A 1 205 ? 1.613 36.674 15.012 1.00 61.38 205 LYS A N 1
ATOM 1659 C CA . LYS A 1 205 ? 1.060 36.613 16.377 1.00 61.38 205 LYS A CA 1
ATOM 1660 C C . LYS A 1 205 ? 1.936 35.701 17.254 1.00 61.38 205 LYS A C 1
ATOM 1662 O O . LYS A 1 205 ? 2.201 34.558 16.889 1.00 61.38 205 LYS A O 1
ATOM 1667 N N . LYS A 1 206 ? 2.428 36.199 18.400 1.00 55.59 206 LYS A N 1
ATOM 1668 C CA . LYS A 1 206 ? 3.230 35.407 19.357 1.00 55.59 206 LYS A CA 1
ATOM 1669 C C . LYS A 1 206 ? 2.332 34.379 20.052 1.00 55.59 206 LYS A C 1
ATOM 1671 O O . LYS A 1 206 ? 1.375 34.767 20.712 1.00 55.59 206 LYS A O 1
ATOM 1676 N N . PHE A 1 207 ? 2.676 33.094 19.973 1.00 57.56 207 PHE A N 1
ATOM 1677 C CA . PHE A 1 207 ? 2.029 32.047 20.769 1.00 57.56 207 PHE A CA 1
ATOM 1678 C C . PHE A 1 207 ? 3.056 31.237 21.555 1.00 57.56 207 PHE A C 1
ATOM 1680 O O . PHE A 1 207 ? 4.110 30.868 21.037 1.00 57.56 207 PHE A O 1
ATOM 1687 N N . LYS A 1 208 ? 2.716 30.953 22.814 1.00 50.28 208 LYS A N 1
ATOM 1688 C CA . LYS A 1 208 ? 3.473 30.099 23.729 1.00 50.28 208 LYS A CA 1
ATOM 1689 C C . LYS A 1 208 ? 2.866 28.696 23.652 1.00 50.28 208 LYS A C 1
ATOM 1691 O O . LYS A 1 208 ? 1.731 28.496 24.072 1.00 50.28 208 LYS A O 1
ATOM 1696 N N . VAL A 1 209 ? 3.584 27.743 23.060 1.00 51.00 209 VAL A N 1
ATOM 1697 C CA . VAL A 1 209 ? 3.163 26.333 23.035 1.00 51.00 209 VAL A CA 1
ATOM 1698 C C . VAL A 1 209 ? 3.688 25.675 24.306 1.00 51.00 209 VAL A C 1
ATOM 1700 O O . VAL A 1 209 ? 4.891 25.468 24.440 1.00 51.00 209 VAL A O 1
ATOM 1703 N N . THR A 1 210 ? 2.796 25.355 25.239 1.00 42.81 210 THR A N 1
ATOM 1704 C CA . THR A 1 210 ? 3.138 24.582 26.439 1.00 42.81 210 THR A CA 1
ATOM 1705 C C . THR A 1 210 ? 2.790 23.120 26.181 1.00 42.81 210 THR A C 1
ATOM 1707 O O . THR A 1 210 ? 1.616 22.752 26.160 1.00 42.81 210 THR A O 1
ATOM 1710 N N . ILE A 1 211 ? 3.797 22.278 25.953 1.00 45.22 211 ILE A N 1
ATOM 1711 C CA . ILE A 1 211 ? 3.604 20.826 25.895 1.00 45.22 211 ILE A CA 1
ATOM 1712 C C . ILE A 1 211 ? 3.543 20.335 27.343 1.00 45.22 211 ILE A C 1
ATOM 1714 O O . ILE A 1 211 ? 4.550 20.363 28.046 1.00 45.22 211 ILE A O 1
ATOM 1718 N N . LYS A 1 212 ? 2.365 19.909 27.813 1.00 40.44 212 LYS A N 1
ATOM 1719 C CA . LYS A 1 212 ? 2.264 19.185 29.086 1.00 40.44 212 LYS A CA 1
ATOM 1720 C C . LYS A 1 212 ? 2.773 17.759 28.869 1.00 40.44 212 LYS A C 1
ATOM 1722 O O . LYS A 1 212 ? 2.083 16.938 28.272 1.00 40.44 212 LYS A O 1
ATOM 1727 N N . SER A 1 213 ? 3.997 17.498 29.319 1.00 43.03 213 SER A N 1
ATOM 1728 C CA . SER A 1 213 ? 4.488 16.142 29.564 1.00 43.03 213 SER A CA 1
ATOM 1729 C C . SER A 1 213 ? 3.828 15.622 30.841 1.00 43.03 213 SER A C 1
ATOM 1731 O O . SER A 1 213 ? 3.960 16.251 31.887 1.00 43.03 213 SER A O 1
ATOM 1733 N N . ASN A 1 214 ? 3.125 14.493 30.756 1.00 44.50 214 ASN A N 1
ATOM 1734 C CA . ASN A 1 214 ? 2.634 13.750 31.923 1.00 44.50 214 ASN A CA 1
ATOM 1735 C C . ASN A 1 214 ? 3.582 12.593 32.293 1.00 44.50 214 ASN A C 1
ATOM 1737 O O . ASN A 1 214 ? 3.134 11.578 32.817 1.00 44.50 214 ASN A O 1
ATOM 1741 N N . VAL A 1 215 ? 4.877 12.709 31.988 1.00 39.62 215 VAL A N 1
ATOM 1742 C CA . VAL A 1 215 ? 5.881 11.734 32.430 1.00 39.62 215 VAL A CA 1
ATOM 1743 C C . VAL A 1 215 ? 6.498 12.257 33.731 1.00 39.62 215 VAL A C 1
ATOM 1745 O O . VAL A 1 215 ? 7.131 13.315 33.684 1.00 39.62 215 VAL A O 1
ATOM 1748 N N . PRO A 1 216 ? 6.291 11.588 34.882 1.00 40.56 216 PRO A N 1
ATOM 1749 C CA . PRO A 1 216 ? 7.031 11.898 36.100 1.00 40.56 216 PRO A CA 1
ATOM 1750 C C . PRO A 1 216 ? 8.508 11.549 35.877 1.00 40.56 216 PRO A C 1
ATOM 1752 O O . PRO A 1 216 ? 8.799 10.497 35.305 1.00 40.56 216 PRO A O 1
ATOM 1755 N N . LEU A 1 217 ? 9.401 12.457 36.284 1.00 37.75 217 LEU A N 1
ATOM 1756 C CA . LEU A 1 217 ? 10.840 12.205 36.427 1.00 37.75 217 LEU A CA 1
ATOM 1757 C C . LEU A 1 217 ? 11.095 11.139 37.497 1.00 37.75 217 LEU A C 1
ATOM 1759 O O . LEU A 1 217 ? 10.362 11.163 38.513 1.00 37.75 217 LEU A O 1
#

Sequence (217 aa):
MTTDVLTPKIKSKNNKQLKRSFRIMRAYLLIKMAHLYSLRCLNQSLMKAKNDYHTAENISNMINEVFGGQTSPQDFICDKNEQADKCINLTEEMKSYEGVLNTLKINPQGVYAFCADVEYNNSVPLFSRYGQIAMYVIGHIMNYDLGMITKDEALKNIQYLKDFEFAPKNLSMVTRKIVIQVEEAFGLVSLRRIIRRYKKEYKGKKFKVTIKSNVPL